Protein AF-A0A1V5V4E5-F1 (afdb_monomer)

Secondary structure (DSSP, 8-state):
-HHHHHT--TT-EEEEEEESSHHHHHHHHHHHHHHTT-SSPPEEEEEEE-S---HHHHHHHTT-PEEPPHHHHHHHHHHHHHHHHT-----S--TTSTTHHHHHHHHHTTS--TTS--HHHHHHHHHHHTT--SHHHHHHHHGGG-SS----HHHHHHHHHHHHHTTSEEE-STT---EEE-HHHHHHHHHS-----

Sequence (197 aa):
MDERLFCLRGTDRVVLWFDACMFDQTILARILYLLSFLPERPQIFLNCQNVCWDAEEFRKYQHAAIALSDADVELGKKAWISFASGRKAVEGDFTRLPFLREALERFAEEMPDASGLGRTQRELLLRVRTGANTPFAVFKGMDAYEKYPFMGDAQCWNLLDDLAARGLITITGSDGKPLRLSRAAAEELKTAVLLPK

Mean predicted aligned error: 6.13 Å

Structure (mmCIF, N/CA/C/O backbone):
data_AF-A0A1V5V4E5-F1
#
_entry.id   AF-A0A1V5V4E5-F1
#
loop_
_atom_site.group_PDB
_atom_site.id
_atom_site.type_symbol
_atom_site.label_atom_id
_atom_site.label_alt_id
_atom_site.label_comp_id
_atom_site.label_asym_id
_atom_site.label_entity_id
_atom_site.label_seq_id
_atom_site.pdbx_PDB_ins_code
_atom_site.Cartn_x
_atom_site.Cartn_y
_atom_site.Cartn_z
_atom_site.occupancy
_atom_site.B_iso_or_equiv
_atom_site.auth_seq_id
_atom_site.auth_comp_id
_atom_site.auth_asym_id
_atom_site.auth_atom_id
_atom_site.pdbx_PDB_model_num
ATOM 1 N N . MET A 1 1 ? -16.019 8.449 0.117 1.00 61.72 1 MET A N 1
ATOM 2 C CA . MET A 1 1 ? -15.605 7.484 1.160 1.00 61.72 1 MET A CA 1
ATOM 3 C C . MET A 1 1 ? -15.456 8.202 2.492 1.00 61.72 1 MET A C 1
ATOM 5 O O . MET A 1 1 ? -16.152 7.846 3.432 1.00 61.72 1 MET A O 1
ATOM 9 N N . ASP A 1 2 ? -14.641 9.255 2.530 1.00 78.25 2 ASP A N 1
ATOM 10 C CA . ASP A 1 2 ? -14.267 9.990 3.745 1.00 78.25 2 ASP A CA 1
ATOM 11 C C . ASP A 1 2 ? -15.476 10.564 4.509 1.00 78.25 2 ASP A C 1
ATOM 13 O O . ASP A 1 2 ? -15.578 10.360 5.713 1.00 78.25 2 ASP A O 1
ATOM 17 N N . GLU A 1 3 ? -16.461 11.157 3.823 1.00 79.25 3 GLU A N 1
ATOM 18 C CA . GLU A 1 3 ? -17.687 11.674 4.464 1.00 79.25 3 GLU A CA 1
ATOM 19 C C . GLU A 1 3 ? -18.436 10.614 5.282 1.00 79.25 3 GLU A C 1
ATOM 21 O O . GLU A 1 3 ? -18.897 10.896 6.384 1.00 79.25 3 GLU A O 1
ATOM 26 N N . ARG A 1 4 ? -18.508 9.368 4.790 1.00 83.38 4 ARG A N 1
ATOM 27 C CA . ARG A 1 4 ? -19.181 8.287 5.523 1.00 83.38 4 ARG A CA 1
ATOM 28 C C . ARG A 1 4 ? -18.437 7.896 6.793 1.00 83.38 4 ARG A C 1
ATOM 30 O O . ARG A 1 4 ? -19.095 7.533 7.758 1.00 83.38 4 ARG A O 1
ATOM 37 N N . LEU A 1 5 ? -17.103 7.972 6.800 1.00 86.75 5 LEU A N 1
ATOM 38 C CA . LEU A 1 5 ? -16.307 7.681 7.995 1.00 86.75 5 LEU A CA 1
ATOM 39 C C . LEU A 1 5 ? -16.571 8.717 9.093 1.00 86.75 5 LEU A C 1
ATOM 41 O O . LEU A 1 5 ? -16.694 8.350 10.256 1.00 86.75 5 LEU A O 1
ATOM 45 N N . PHE A 1 6 ? -16.725 9.991 8.726 1.00 87.75 6 PHE A N 1
ATOM 46 C CA . PHE A 1 6 ? -17.007 11.068 9.681 1.00 87.75 6 PHE A CA 1
ATOM 47 C C . PHE A 1 6 ? -18.451 11.095 10.200 1.00 87.75 6 PHE A C 1
ATOM 49 O O . PHE A 1 6 ? -18.731 11.783 11.177 1.00 87.75 6 PHE A O 1
ATOM 56 N N . CYS A 1 7 ? -19.363 10.333 9.592 1.00 90.75 7 CYS A N 1
ATOM 57 C CA . CYS A 1 7 ? -20.727 10.153 10.095 1.00 90.75 7 CYS A CA 1
ATOM 58 C C . CYS A 1 7 ? -20.874 8.992 11.096 1.00 90.75 7 CYS A C 1
ATOM 60 O O . CYS A 1 7 ? -21.981 8.775 11.596 1.00 90.75 7 CYS A O 1
ATOM 62 N N . LEU A 1 8 ? -19.802 8.236 11.357 1.00 93.44 8 LEU A N 1
ATOM 63 C CA . LEU A 1 8 ? -19.817 7.117 12.298 1.00 93.44 8 LEU A CA 1
ATOM 64 C C . LEU A 1 8 ? -19.912 7.610 13.746 1.00 93.44 8 LEU A C 1
ATOM 66 O O . LEU A 1 8 ? -19.370 8.654 14.108 1.00 93.44 8 LEU A O 1
ATOM 70 N N . ARG A 1 9 ? -20.596 6.827 14.574 1.00 93.38 9 ARG A N 1
ATOM 71 C CA . ARG A 1 9 ? -20.839 7.065 16.000 1.00 93.38 9 ARG A CA 1
ATOM 72 C C . ARG A 1 9 ? -20.107 6.017 16.833 1.00 93.38 9 ARG A C 1
ATOM 74 O O . ARG A 1 9 ? -19.837 4.919 16.349 1.00 93.38 9 ARG A O 1
ATOM 81 N N . GLY A 1 10 ? -19.883 6.291 18.118 1.00 92.56 10 GLY A N 1
ATOM 82 C CA . GLY A 1 10 ? -19.240 5.332 19.028 1.00 92.56 10 GLY A CA 1
ATOM 83 C C . GLY A 1 10 ? -19.977 3.992 19.173 1.00 92.56 10 GLY A C 1
ATOM 84 O O . GLY A 1 10 ? -19.364 2.968 19.466 1.00 92.56 10 GLY A O 1
ATOM 85 N N . THR A 1 11 ? -21.289 3.965 18.921 1.00 95.00 11 THR A N 1
ATOM 86 C CA . THR A 1 11 ? -22.103 2.739 18.956 1.00 95.00 11 THR A CA 1
ATOM 87 C C . THR A 1 11 ? -22.035 1.913 17.674 1.00 95.00 11 THR A C 1
ATOM 89 O O . THR A 1 11 ? -22.575 0.807 17.641 1.00 95.00 11 THR A O 1
ATOM 92 N N . ASP A 1 12 ? -21.429 2.440 16.610 1.00 96.69 12 ASP A N 1
ATOM 93 C CA . ASP A 1 12 ? -21.357 1.739 15.336 1.00 96.69 12 ASP A CA 1
ATOM 94 C C . ASP A 1 12 ? -20.302 0.632 15.371 1.00 96.69 12 ASP A C 1
ATOM 96 O O . ASP A 1 12 ? -19.318 0.664 16.118 1.00 96.69 12 ASP A O 1
ATOM 100 N N . ARG A 1 13 ? -20.506 -0.355 14.501 1.00 95.62 13 ARG A N 1
ATOM 101 C CA . ARG A 1 13 ? -19.566 -1.443 14.256 1.00 95.62 13 ARG A CA 1
ATOM 102 C C . ARG A 1 13 ? -19.083 -1.381 12.816 1.00 95.62 13 ARG A C 1
ATOM 104 O O . ARG A 1 13 ? -19.879 -1.479 11.886 1.00 95.62 13 ARG A O 1
ATOM 111 N N . VAL A 1 14 ? -17.771 -1.277 12.643 1.00 95.62 14 VAL A N 1
ATOM 112 C CA . VAL A 1 14 ? -17.106 -1.219 11.340 1.00 95.62 14 VAL A CA 1
ATOM 113 C C . VAL A 1 14 ? -16.290 -2.485 11.148 1.00 95.62 14 VAL A C 1
ATOM 115 O O . VAL A 1 14 ? -15.459 -2.820 11.988 1.00 95.62 14 VAL A O 1
ATOM 118 N N . VAL A 1 15 ? -16.508 -3.182 10.034 1.00 95.31 15 VAL A N 1
ATOM 119 C CA . VAL A 1 15 ? -15.671 -4.314 9.623 1.00 95.31 15 VAL A CA 1
ATOM 120 C C . VAL A 1 15 ? -14.906 -3.912 8.371 1.00 95.31 15 VAL A C 1
ATOM 122 O O . VAL A 1 15 ? -15.501 -3.646 7.329 1.00 95.31 15 VAL A O 1
ATOM 125 N N . LEU A 1 16 ? -13.589 -3.848 8.499 1.00 95.44 16 LEU A N 1
ATOM 126 C CA . LEU A 1 16 ? -12.643 -3.520 7.446 1.00 95.44 16 LEU A CA 1
ATOM 127 C C . LEU A 1 16 ? -12.155 -4.813 6.792 1.00 95.44 16 LEU A C 1
ATOM 129 O O . LEU A 1 16 ? -11.727 -5.726 7.494 1.00 95.44 16 LEU A O 1
ATOM 133 N N . TRP A 1 17 ? -12.223 -4.878 5.465 1.00 94.81 17 TRP A N 1
ATOM 134 C CA . TRP A 1 17 ? -11.780 -6.020 4.664 1.00 94.81 17 TRP A CA 1
ATOM 135 C C . TRP A 1 17 ? -10.647 -5.560 3.759 1.00 94.81 17 TRP A C 1
ATOM 137 O O . TRP A 1 17 ? -10.854 -4.643 2.968 1.00 94.81 17 TRP A O 1
ATOM 147 N N . PHE A 1 18 ? -9.470 -6.158 3.917 1.00 95.62 18 PHE A N 1
ATOM 148 C CA . PHE A 1 18 ? -8.255 -5.740 3.222 1.00 95.62 18 PHE A CA 1
ATOM 149 C C . PHE A 1 18 ? -7.410 -6.936 2.785 1.00 95.62 18 PHE A C 1
ATOM 151 O O . PHE A 1 18 ? -7.405 -7.980 3.442 1.00 95.62 18 PHE A O 1
ATOM 158 N N . ASP A 1 19 ? -6.687 -6.752 1.684 1.00 94.56 19 ASP A N 1
ATOM 159 C CA . ASP A 1 19 ? -5.676 -7.688 1.191 1.00 94.56 19 ASP A CA 1
ATOM 160 C C . ASP A 1 19 ? -4.268 -7.274 1.658 1.00 94.56 19 ASP A C 1
ATOM 162 O O . ASP A 1 19 ? -4.045 -6.145 2.099 1.00 94.56 19 ASP A O 1
ATOM 166 N N . ALA A 1 20 ? -3.295 -8.174 1.562 1.00 95.81 20 ALA A N 1
ATOM 167 C CA . ALA A 1 20 ? -1.907 -7.962 1.961 1.00 95.81 20 ALA A CA 1
ATOM 168 C C . ALA A 1 20 ? -1.149 -6.940 1.097 1.00 95.81 20 ALA A C 1
ATOM 170 O O . ALA A 1 20 ? -0.075 -6.475 1.487 1.00 95.81 20 ALA A O 1
ATOM 171 N N . CYS A 1 21 ? -1.686 -6.588 -0.072 1.00 94.75 21 CYS A N 1
ATOM 172 C CA . CYS A 1 21 ? -1.004 -5.756 -1.051 1.00 94.75 21 CYS A CA 1
ATOM 173 C C . CYS A 1 21 ? -0.680 -4.342 -0.518 1.00 94.75 21 CYS A C 1
ATOM 175 O O . CYS A 1 21 ? -1.402 -3.765 0.299 1.00 94.75 21 CYS A O 1
ATOM 177 N N . MET A 1 22 ? 0.418 -3.749 -1.002 1.00 93.88 22 MET A N 1
ATOM 178 C CA . MET A 1 22 ? 0.908 -2.442 -0.533 1.00 93.88 22 MET A CA 1
ATOM 179 C C . MET A 1 22 ? -0.150 -1.329 -0.647 1.00 93.88 22 MET A C 1
ATOM 181 O O . MET A 1 22 ? -0.241 -0.463 0.230 1.00 93.88 22 MET A O 1
ATOM 185 N N . PHE A 1 23 ? -0.958 -1.339 -1.711 1.00 92.31 23 PHE A N 1
ATOM 186 C CA . PHE A 1 23 ? -2.012 -0.344 -1.907 1.00 92.31 23 PHE A CA 1
ATOM 187 C C . PHE A 1 23 ? -3.154 -0.505 -0.901 1.00 92.31 23 PHE A C 1
ATOM 189 O O . PHE A 1 23 ? -3.528 0.477 -0.258 1.00 92.31 23 PHE A O 1
ATOM 196 N N . ASP A 1 24 ? -3.646 -1.726 -0.696 1.00 95.88 24 ASP A N 1
ATOM 197 C CA . ASP A 1 24 ? -4.655 -2.036 0.321 1.00 95.88 24 ASP A CA 1
ATOM 198 C C . ASP A 1 24 ? -4.188 -1.626 1.717 1.00 95.88 24 ASP A C 1
ATOM 200 O O . ASP A 1 24 ? -4.907 -0.939 2.444 1.00 95.88 24 ASP A O 1
ATOM 204 N N . GLN A 1 25 ? -2.943 -1.946 2.072 1.00 97.31 25 GLN A N 1
ATOM 205 C CA . GLN A 1 25 ? -2.378 -1.565 3.367 1.00 97.31 25 GLN A CA 1
ATOM 206 C C . GLN A 1 25 ? -2.225 -0.043 3.523 1.00 97.31 25 GLN A C 1
ATOM 208 O O . GLN A 1 25 ? -2.423 0.493 4.617 1.00 97.31 25 GLN A O 1
ATOM 213 N N . THR A 1 26 ? -1.949 0.683 2.436 1.00 96.25 26 THR A N 1
ATOM 214 C CA . THR A 1 26 ? -1.923 2.155 2.437 1.00 96.25 26 THR A CA 1
ATOM 215 C C . THR A 1 26 ? -3.321 2.738 2.673 1.00 96.25 26 THR A C 1
ATOM 217 O O . THR A 1 26 ? -3.481 3.691 3.444 1.00 96.25 26 THR A O 1
ATOM 220 N N . ILE A 1 27 ? -4.353 2.155 2.053 1.00 96.94 27 ILE A N 1
ATOM 221 C CA . ILE A 1 27 ? -5.754 2.549 2.255 1.00 96.94 27 ILE A CA 1
ATOM 222 C C . ILE A 1 27 ? -6.192 2.235 3.689 1.00 96.94 27 ILE A C 1
ATOM 224 O O . ILE A 1 27 ? -6.773 3.103 4.343 1.00 96.94 27 ILE A O 1
ATOM 228 N N . LEU A 1 28 ? -5.868 1.049 4.214 1.00 98.06 28 LEU A N 1
ATOM 229 C CA . LEU A 1 28 ? -6.126 0.677 5.606 1.00 98.06 28 LEU A CA 1
ATOM 230 C C . LEU A 1 28 ? -5.510 1.700 6.566 1.00 98.06 28 LEU A C 1
ATOM 232 O O . LEU A 1 28 ? -6.210 2.237 7.425 1.00 98.06 28 LEU A O 1
ATOM 236 N N . ALA A 1 29 ? -4.229 2.034 6.384 1.00 98.12 29 ALA A N 1
ATOM 237 C CA . ALA A 1 29 ? -3.549 3.037 7.197 1.00 98.12 29 ALA A CA 1
ATOM 238 C C . ALA A 1 29 ? -4.255 4.400 7.132 1.00 98.12 29 ALA A C 1
ATOM 240 O O . ALA A 1 29 ? -4.467 5.033 8.169 1.00 98.12 29 ALA A O 1
ATOM 241 N N . ARG A 1 30 ? -4.683 4.837 5.938 1.00 97.62 30 ARG A N 1
ATOM 242 C CA . ARG A 1 30 ? -5.456 6.077 5.765 1.00 97.62 30 ARG A CA 1
ATOM 243 C C . ARG A 1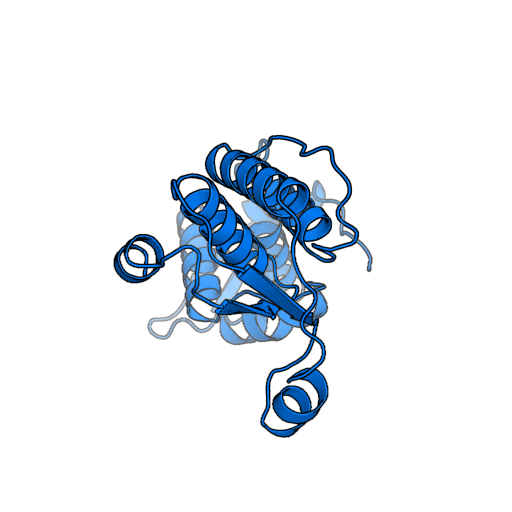 30 ? -6.779 6.034 6.526 1.00 97.62 30 ARG A C 1
ATOM 245 O O . ARG A 1 30 ? -7.129 7.011 7.181 1.00 97.62 30 ARG A O 1
ATOM 252 N N . ILE A 1 31 ? -7.521 4.932 6.454 1.00 97.75 31 ILE A N 1
ATOM 253 C CA . ILE A 1 31 ? -8.795 4.795 7.170 1.00 97.75 31 ILE A CA 1
ATOM 254 C C . ILE A 1 31 ? -8.566 4.869 8.679 1.00 97.75 31 ILE A C 1
ATOM 256 O O . ILE A 1 31 ? -9.256 5.628 9.353 1.00 97.75 31 ILE A O 1
ATOM 260 N N . LEU A 1 32 ? -7.570 4.154 9.208 1.00 97.94 32 LEU A N 1
ATOM 261 C CA . LEU A 1 32 ? -7.223 4.212 10.632 1.00 97.94 32 LEU A CA 1
ATOM 262 C C . LEU A 1 32 ? -6.779 5.620 11.052 1.00 97.94 32 LEU A C 1
ATOM 264 O O . LEU A 1 32 ? -7.197 6.108 12.101 1.00 97.94 32 LEU A O 1
ATOM 268 N N . TYR A 1 33 ? -6.014 6.317 10.206 1.00 97.56 33 TYR A N 1
ATOM 269 C CA . TYR A 1 33 ? -5.679 7.726 10.405 1.00 97.56 33 TYR A CA 1
ATOM 270 C C . TYR A 1 33 ? -6.934 8.596 10.525 1.00 97.56 33 TYR A C 1
ATOM 272 O O . TYR A 1 33 ? -7.045 9.351 11.485 1.00 97.56 33 TYR A O 1
ATOM 280 N N . LEU A 1 34 ? -7.898 8.474 9.609 1.00 96.62 34 LEU A N 1
ATOM 281 C CA . LEU A 1 34 ? -9.134 9.264 9.647 1.00 96.62 34 LEU A CA 1
ATOM 282 C C . LEU A 1 34 ? -9.986 8.935 10.883 1.00 96.62 34 LEU A C 1
ATOM 284 O O . LEU A 1 34 ? -10.434 9.844 11.580 1.00 96.62 34 LEU A O 1
ATOM 288 N N . LEU A 1 35 ? -10.137 7.648 11.211 1.00 96.06 35 LEU A N 1
ATOM 289 C CA . LEU A 1 35 ? -10.855 7.188 12.406 1.00 96.06 35 LEU A CA 1
ATOM 290 C C . LEU A 1 35 ? -10.181 7.639 13.711 1.00 96.06 35 LEU A C 1
ATOM 292 O O . LEU A 1 35 ? -10.848 7.741 14.742 1.00 96.06 35 LEU A O 1
ATOM 296 N N . SER A 1 36 ? -8.881 7.958 13.677 1.00 95.88 36 SER A N 1
ATOM 297 C CA . SER A 1 36 ? -8.170 8.480 14.846 1.00 95.88 36 SER A CA 1
ATOM 298 C C . SER A 1 36 ? -8.653 9.863 15.296 1.00 95.88 36 SER A C 1
ATOM 300 O O . SER A 1 36 ? -8.445 10.222 16.452 1.00 95.88 36 SER A O 1
ATOM 302 N N . PHE A 1 37 ? -9.327 10.614 14.416 1.00 94.19 37 PHE A N 1
ATOM 303 C CA . PHE A 1 37 ? -9.840 11.958 14.701 1.00 94.19 37 PHE A CA 1
ATOM 304 C C . PHE A 1 37 ? -11.300 11.989 15.157 1.00 94.19 37 PHE A C 1
ATOM 306 O O . PHE A 1 37 ? -11.804 13.064 15.481 1.00 94.19 37 PHE A O 1
ATOM 313 N N . LEU A 1 38 ? -11.995 10.848 15.178 1.00 93.25 38 LEU A N 1
ATOM 314 C CA . LEU A 1 38 ? -13.367 10.813 15.677 1.00 93.25 38 LEU A CA 1
ATOM 315 C C . LEU A 1 38 ? -13.376 10.996 17.203 1.00 93.25 38 LEU A C 1
ATOM 317 O O . LEU A 1 38 ? -12.639 10.283 17.888 1.00 93.25 38 LEU A O 1
ATOM 321 N N . PRO A 1 39 ? -14.206 11.910 17.746 1.00 87.69 39 PRO A N 1
ATOM 322 C CA . PRO A 1 39 ? -14.293 12.135 19.189 1.00 87.69 39 PRO A CA 1
ATOM 323 C C . PRO A 1 39 ? -14.834 10.902 19.924 1.00 87.69 39 PRO A C 1
ATOM 325 O O . PRO A 1 39 ? -14.358 10.572 21.006 1.00 87.69 39 PRO A O 1
ATOM 328 N N . GLU A 1 40 ? -15.780 10.192 19.304 1.00 91.88 40 GLU A N 1
ATOM 329 C CA . GLU A 1 40 ? -16.264 8.885 19.740 1.00 91.88 40 GLU A CA 1
ATOM 330 C C . GLU A 1 40 ? -16.032 7.873 18.619 1.00 91.88 40 GLU A C 1
ATOM 332 O O . GLU A 1 40 ? -16.677 7.922 17.569 1.00 91.88 40 GLU A O 1
ATOM 337 N N . ARG A 1 41 ? -15.076 6.965 18.824 1.00 93.62 41 ARG A N 1
ATOM 338 C CA . ARG A 1 41 ? -14.671 5.993 17.807 1.00 93.62 41 ARG A CA 1
ATOM 339 C C . ARG A 1 41 ? -15.605 4.776 17.804 1.00 93.62 41 ARG A C 1
ATOM 341 O O . ARG A 1 41 ? -15.898 4.257 18.881 1.00 93.62 41 ARG A O 1
ATOM 348 N N . PRO A 1 42 ? -16.037 4.285 16.627 1.00 96.31 42 PRO A N 1
ATOM 349 C CA . PRO A 1 42 ? -16.791 3.039 16.531 1.00 96.31 42 PRO A CA 1
ATOM 350 C C . PRO A 1 42 ? -15.939 1.834 16.943 1.00 96.31 42 PRO A C 1
ATOM 352 O O . PRO A 1 42 ? -14.710 1.901 16.999 1.00 96.31 42 PRO A O 1
ATOM 355 N N . GLN A 1 43 ? -16.582 0.684 17.128 1.00 97.44 43 GLN A N 1
ATOM 356 C CA . GLN A 1 43 ? -15.866 -0.583 17.254 1.00 97.44 43 GLN A CA 1
ATOM 357 C C . GLN A 1 43 ? -15.311 -0.994 15.888 1.00 97.44 43 GLN A C 1
ATOM 359 O O . GLN A 1 43 ? -16.075 -1.200 14.940 1.00 97.44 43 GLN A O 1
ATOM 364 N N . ILE A 1 44 ? -13.989 -1.131 15.786 1.00 97.94 44 ILE A N 1
ATOM 365 C CA . ILE A 1 44 ? -13.305 -1.457 14.532 1.00 97.94 44 ILE A CA 1
ATOM 366 C C . ILE A 1 44 ? -12.866 -2.915 14.563 1.00 97.94 44 ILE A C 1
ATOM 368 O O . ILE A 1 44 ? -12.169 -3.354 15.477 1.00 97.94 44 ILE A O 1
ATOM 372 N N . PHE A 1 45 ? -13.248 -3.649 13.527 1.00 97.94 45 PHE A N 1
ATOM 373 C CA . PHE A 1 45 ? -12.826 -5.017 13.290 1.00 97.94 45 PHE A CA 1
ATOM 374 C C . PHE A 1 45 ? -12.081 -5.093 11.965 1.00 97.94 45 PHE A C 1
ATOM 376 O O . PHE A 1 45 ? -12.490 -4.461 10.993 1.00 97.94 45 PHE A O 1
ATOM 383 N N . LEU A 1 46 ? -11.016 -5.884 11.912 1.00 97.94 46 LEU A N 1
ATOM 384 C CA . LEU A 1 46 ? -10.210 -6.076 10.716 1.00 97.94 46 LEU A CA 1
ATOM 385 C C . LEU A 1 46 ? -10.222 -7.540 10.296 1.00 97.94 46 LEU A C 1
ATOM 387 O O . LEU A 1 46 ? -9.841 -8.419 11.066 1.00 97.94 46 LEU A O 1
ATOM 391 N N . ASN A 1 47 ? -10.616 -7.778 9.051 1.00 95.81 47 ASN A N 1
ATOM 392 C CA . ASN A 1 47 ? -10.360 -9.006 8.326 1.00 95.81 47 ASN A CA 1
ATOM 393 C C . ASN A 1 47 ? -9.300 -8.719 7.259 1.00 95.81 47 ASN A C 1
ATOM 395 O O . ASN A 1 47 ? -9.579 -8.035 6.275 1.00 95.81 47 ASN A O 1
ATOM 399 N N . CYS A 1 48 ? -8.079 -9.192 7.489 1.00 95.44 48 CYS A N 1
ATOM 400 C CA . CYS A 1 48 ? -6.944 -8.940 6.611 1.00 95.44 48 CYS A CA 1
ATOM 401 C C . CYS A 1 48 ? -6.325 -10.277 6.216 1.00 95.44 48 CYS A C 1
ATOM 403 O O . CYS A 1 48 ? -5.787 -10.973 7.078 1.00 95.44 48 CYS A O 1
ATOM 405 N N . GLN A 1 49 ? -6.445 -10.653 4.945 1.00 94.12 49 GLN A N 1
ATOM 406 C CA . GLN A 1 49 ? -6.024 -11.960 4.430 1.00 94.12 49 GLN A CA 1
ATOM 407 C C . GLN A 1 49 ? -5.261 -11.772 3.123 1.00 94.12 49 GLN A C 1
ATOM 409 O O . GLN A 1 49 ? -5.619 -10.897 2.350 1.00 94.12 49 GLN A O 1
ATOM 414 N N . ASN A 1 50 ? -4.265 -12.618 2.861 1.00 93.25 50 ASN A N 1
ATOM 415 C CA . ASN A 1 50 ? -3.598 -12.688 1.559 1.00 93.25 50 ASN A CA 1
ATOM 416 C C . ASN A 1 50 ? -4.297 -13.735 0.679 1.00 93.25 50 ASN A C 1
ATOM 418 O O . ASN A 1 50 ? -3.824 -14.871 0.578 1.00 93.25 50 ASN A O 1
ATOM 422 N N . VAL A 1 51 ? -5.468 -13.396 0.137 1.00 87.94 51 VAL A N 1
ATOM 423 C CA . VAL A 1 51 ? -6.292 -14.314 -0.667 1.00 87.94 51 VAL A CA 1
ATOM 424 C C . VAL A 1 51 ? -6.931 -13.598 -1.845 1.00 87.94 51 VAL A C 1
ATOM 426 O O . VAL A 1 51 ? -7.285 -12.426 -1.764 1.00 87.94 51 VAL A O 1
ATOM 429 N N . CYS A 1 52 ? -7.165 -14.338 -2.926 1.00 83.62 52 CYS A N 1
ATOM 430 C CA . CYS A 1 52 ? -8.035 -13.859 -3.989 1.00 83.62 52 CYS A CA 1
ATOM 431 C C . CYS A 1 52 ? -9.483 -13.919 -3.493 1.00 83.62 52 CYS A C 1
ATOM 433 O O . CYS A 1 52 ? -10.013 -14.999 -3.238 1.00 83.62 52 CYS A O 1
ATOM 435 N N . TRP A 1 53 ? -10.111 -12.758 -3.314 1.00 82.94 53 TRP A N 1
ATOM 436 C CA . TRP A 1 53 ? -11.475 -12.688 -2.805 1.00 82.94 53 TRP A CA 1
ATOM 437 C C . TRP A 1 53 ? -12.483 -13.198 -3.836 1.00 82.94 53 TRP A C 1
ATOM 439 O O . TRP A 1 53 ? -12.856 -12.494 -4.774 1.00 82.94 53 TRP A O 1
ATOM 449 N N . ASP A 1 54 ? -12.978 -14.408 -3.606 1.00 89.38 54 ASP A N 1
ATOM 450 C CA . ASP A 1 54 ? -14.151 -14.962 -4.265 1.00 89.38 54 ASP A CA 1
ATOM 451 C C . ASP A 1 54 ? -15.269 -15.267 -3.249 1.00 89.38 54 ASP A C 1
ATOM 453 O O . ASP A 1 54 ? -15.175 -14.978 -2.050 1.00 89.38 54 ASP A O 1
ATOM 457 N N . ALA A 1 55 ? -16.378 -15.830 -3.731 1.00 91.56 55 ALA A N 1
ATOM 458 C CA . ALA A 1 55 ? -17.513 -16.156 -2.875 1.00 91.5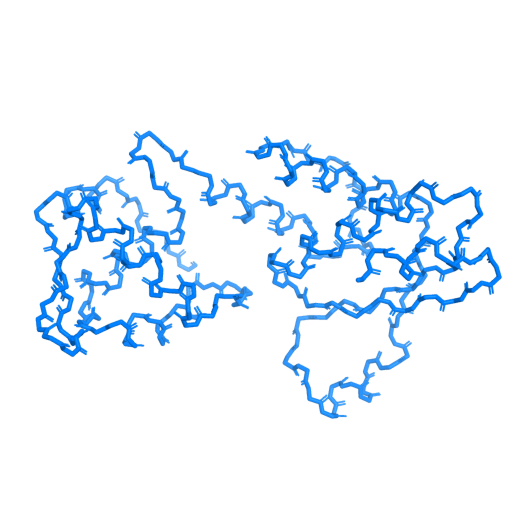6 55 ALA A CA 1
ATOM 459 C C . ALA A 1 55 ? -17.196 -17.241 -1.827 1.00 91.56 55 ALA A C 1
ATOM 461 O O . ALA A 1 55 ? -17.879 -17.310 -0.804 1.00 91.56 55 ALA A O 1
ATOM 462 N N . GLU A 1 56 ? -16.222 -18.116 -2.074 1.00 93.44 56 GLU A N 1
ATOM 463 C CA . GLU A 1 56 ? -15.813 -19.166 -1.142 1.00 93.44 56 GLU A CA 1
ATOM 464 C C . GLU A 1 56 ? -14.937 -18.589 -0.028 1.00 93.44 56 GLU A C 1
ATOM 466 O O . GLU A 1 56 ? -15.277 -18.730 1.152 1.00 93.44 56 GLU A O 1
ATOM 471 N N . GLU A 1 57 ? -13.889 -17.851 -0.389 1.00 92.62 57 GLU A N 1
ATOM 472 C CA . GLU A 1 57 ? -12.984 -17.207 0.563 1.00 92.62 57 GLU A CA 1
ATOM 473 C C . GLU A 1 57 ? -13.725 -16.177 1.430 1.00 92.62 57 GLU A C 1
ATOM 475 O O . GLU A 1 57 ? -13.526 -16.122 2.649 1.00 92.62 57 GLU A O 1
ATOM 480 N N . PHE A 1 58 ? -14.687 -15.435 0.864 1.00 90.38 58 PHE A N 1
ATOM 481 C CA . PHE A 1 58 ? -15.527 -14.529 1.651 1.00 90.38 58 PHE A CA 1
ATOM 482 C C . PHE A 1 58 ? -16.314 -15.273 2.740 1.00 90.38 58 PHE A C 1
ATOM 484 O O . PHE A 1 58 ? -16.329 -14.851 3.897 1.00 90.38 58 PHE A O 1
ATOM 491 N N . ARG A 1 59 ? -16.939 -16.414 2.409 1.00 92.00 59 ARG A N 1
ATOM 492 C CA . ARG A 1 59 ? -17.693 -17.221 3.389 1.00 92.00 59 ARG A CA 1
ATOM 493 C C . ARG A 1 59 ? -16.791 -17.839 4.448 1.00 92.00 59 ARG A C 1
ATOM 495 O O . ARG A 1 59 ? -17.206 -17.946 5.600 1.00 92.00 59 ARG A O 1
ATOM 502 N N . LYS A 1 60 ? -15.583 -18.248 4.074 1.00 93.69 60 LYS A N 1
ATOM 503 C CA . LYS A 1 60 ? -14.599 -18.823 4.994 1.00 93.69 60 LYS A CA 1
ATOM 504 C C . LYS A 1 60 ? -14.120 -17.796 6.020 1.00 93.69 60 LYS A C 1
ATOM 506 O O . LYS A 1 60 ? -14.035 -18.117 7.203 1.00 93.69 60 LYS A O 1
ATOM 511 N N . TYR A 1 61 ? -13.873 -16.555 5.597 1.00 93.44 61 TYR A N 1
ATOM 512 C CA . TYR A 1 61 ? -13.314 -15.518 6.468 1.00 93.44 61 TYR A CA 1
ATOM 513 C C . TYR A 1 61 ? -14.336 -14.541 7.064 1.00 93.44 61 TYR A C 1
ATOM 515 O O . TYR A 1 61 ? -13.950 -13.706 7.877 1.00 93.44 61 TYR A O 1
ATOM 523 N N . GLN A 1 62 ? -15.635 -14.647 6.762 1.00 90.88 62 GLN A N 1
ATOM 524 C CA . GLN A 1 62 ? -16.671 -13.724 7.272 1.00 90.88 62 GLN A CA 1
ATOM 525 C C . GLN A 1 62 ? -16.726 -13.566 8.803 1.00 90.88 62 GLN A C 1
ATOM 527 O O . GLN A 1 62 ? -17.231 -12.561 9.302 1.00 90.88 62 GLN A O 1
ATOM 532 N N . HIS A 1 63 ? -16.194 -14.532 9.556 1.00 92.75 63 HIS A N 1
ATOM 533 C CA . HIS A 1 63 ? -16.128 -14.500 11.020 1.00 92.75 63 HIS A CA 1
ATOM 534 C C . HIS A 1 63 ? -14.697 -14.375 11.569 1.00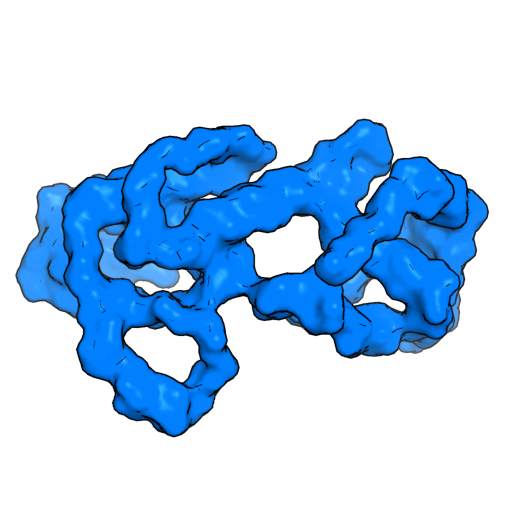 92.75 63 HIS A C 1
ATOM 536 O O . HIS A 1 63 ? -14.504 -14.440 12.778 1.00 92.75 63 HIS A O 1
ATOM 542 N N . ALA A 1 64 ? -13.698 -14.180 10.703 1.00 94.19 64 ALA A N 1
ATOM 543 C CA . ALA A 1 64 ? -12.285 -14.109 11.081 1.00 94.19 64 ALA A CA 1
ATOM 5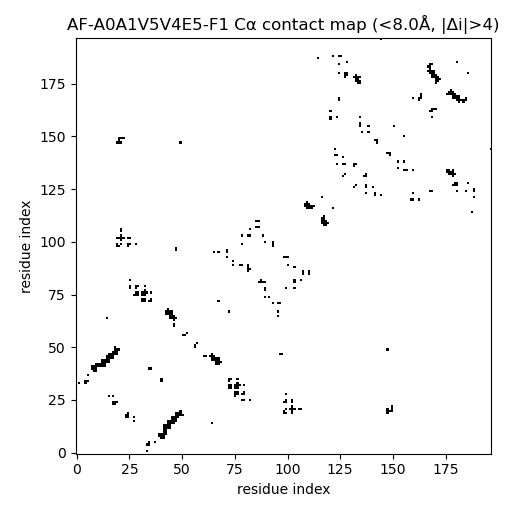44 C C . ALA A 1 64 ? -11.833 -12.707 11.525 1.00 94.19 64 ALA A C 1
ATOM 546 O O . ALA A 1 64 ? -10.674 -12.521 11.890 1.00 94.19 64 ALA A O 1
ATOM 547 N N . ALA A 1 65 ? -12.726 -11.713 11.478 1.00 96.00 65 ALA A N 1
ATOM 548 C CA . ALA A 1 65 ? -12.373 -10.340 11.800 1.00 96.00 65 ALA A CA 1
ATOM 549 C C . ALA A 1 65 ? -11.992 -10.188 13.283 1.00 96.00 65 ALA A C 1
ATOM 551 O O . ALA A 1 65 ? -12.758 -10.559 14.176 1.00 96.00 65 ALA A O 1
ATOM 552 N N . ILE A 1 66 ? -10.836 -9.583 13.542 1.00 97.31 66 ILE A N 1
ATOM 553 C CA . ILE A 1 66 ? -10.335 -9.316 14.894 1.00 97.31 66 ILE A CA 1
ATOM 554 C C . ILE A 1 66 ? -10.659 -7.886 15.314 1.00 97.31 66 ILE A C 1
ATOM 556 O O . ILE A 1 66 ? -10.633 -6.979 14.487 1.00 97.31 66 ILE A O 1
ATOM 560 N N . ALA A 1 67 ? -10.951 -7.666 16.595 1.00 97.88 67 ALA A N 1
ATOM 561 C CA . ALA A 1 67 ? -11.125 -6.316 17.123 1.00 97.88 67 ALA A CA 1
ATOM 562 C C . ALA A 1 67 ? -9.775 -5.583 17.171 1.00 97.88 67 ALA A C 1
ATOM 564 O O . ALA A 1 67 ? -8.788 -6.132 17.673 1.00 97.88 67 ALA A O 1
ATOM 565 N N . LEU A 1 68 ? -9.749 -4.348 16.672 1.00 98.31 68 LEU A N 1
ATOM 566 C CA . LEU A 1 68 ? -8.606 -3.452 16.795 1.00 98.31 68 LEU A CA 1
ATOM 567 C C . LEU A 1 68 ? -8.713 -2.630 18.082 1.00 98.31 68 LEU A C 1
ATOM 569 O O . LEU A 1 68 ? -9.784 -2.148 18.449 1.00 98.31 68 LEU A O 1
ATOM 573 N N . SER A 1 69 ? -7.582 -2.477 18.758 1.00 97.44 69 SER A N 1
ATOM 574 C CA . SER A 1 69 ? -7.404 -1.617 19.924 1.00 97.44 69 SER A CA 1
ATOM 575 C C . SER A 1 69 ? -7.064 -0.183 19.518 1.00 97.44 69 SER A C 1
ATOM 577 O O . SER A 1 69 ? -6.690 0.092 18.376 1.00 97.44 69 SER A O 1
ATOM 579 N N . ASP A 1 70 ? -7.097 0.742 20.478 1.00 96.69 70 ASP A N 1
ATOM 580 C CA . ASP A 1 70 ? -6.650 2.117 20.236 1.00 96.69 70 ASP A CA 1
ATOM 581 C C . ASP A 1 70 ? -5.174 2.203 19.838 1.00 96.69 70 ASP A C 1
ATOM 583 O O . ASP A 1 70 ? -4.809 3.055 19.027 1.00 96.69 70 ASP A O 1
ATOM 587 N N . ALA A 1 71 ? -4.337 1.292 20.345 1.00 97.81 71 ALA A N 1
ATOM 588 C CA . ALA A 1 71 ? -2.933 1.211 19.960 1.00 97.81 71 ALA A CA 1
ATOM 589 C C . ALA A 1 71 ? -2.768 0.833 18.479 1.00 97.81 71 ALA A C 1
ATOM 591 O O . ALA A 1 71 ? -1.904 1.392 17.805 1.00 97.81 71 ALA A O 1
ATOM 592 N N . ASP A 1 72 ? -3.624 -0.051 17.954 1.00 98.38 72 ASP A N 1
ATOM 593 C CA . ASP A 1 72 ? -3.605 -0.441 16.539 1.00 98.38 72 ASP A CA 1
ATOM 594 C C . ASP A 1 72 ? -4.030 0.729 15.640 1.00 98.38 72 ASP A C 1
ATOM 596 O O . ASP A 1 72 ? -3.425 0.976 14.596 1.00 98.38 72 ASP A O 1
ATOM 600 N N . VAL A 1 73 ? -5.036 1.504 16.059 1.00 98.25 73 VAL A N 1
ATOM 601 C CA . VAL A 1 73 ? -5.475 2.697 15.318 1.00 98.25 73 VAL A CA 1
ATOM 602 C C . VAL A 1 73 ? -4.384 3.770 15.308 1.00 98.25 73 VAL A C 1
ATOM 604 O O . VAL A 1 73 ? -4.091 4.338 14.255 1.00 98.25 73 VAL A O 1
ATOM 607 N N . GLU A 1 74 ? -3.729 4.021 16.446 1.00 98.12 74 GLU A N 1
ATOM 608 C CA . GLU A 1 74 ? -2.592 4.946 16.502 1.00 98.12 74 GLU A CA 1
ATOM 609 C C . GLU A 1 74 ? -1.396 4.444 15.678 1.00 98.12 74 GLU A C 1
ATOM 611 O O . GLU A 1 74 ? -0.689 5.247 15.063 1.00 98.12 74 GLU A O 1
ATOM 616 N N . LEU A 1 75 ? -1.175 3.128 15.598 1.00 98.44 75 LEU A N 1
ATOM 617 C CA . LEU A 1 75 ? -0.163 2.556 14.711 1.00 98.44 75 LEU A CA 1
ATOM 618 C C . LEU A 1 75 ? -0.516 2.787 13.233 1.00 98.44 75 LEU A C 1
ATOM 620 O O . LEU A 1 75 ? 0.334 3.250 12.470 1.00 98.44 75 LEU A O 1
ATOM 624 N N . GLY A 1 76 ? -1.773 2.567 12.841 1.00 98.12 76 GLY A N 1
ATOM 625 C CA . GLY A 1 76 ? -2.272 2.875 11.497 1.00 98.12 76 GLY A CA 1
ATOM 626 C C . GLY A 1 76 ? -2.131 4.356 11.132 1.00 98.12 76 GLY A C 1
ATOM 627 O O . GLY A 1 76 ? -1.685 4.692 10.035 1.00 98.12 76 GLY A O 1
ATOM 628 N N . LYS A 1 77 ? -2.403 5.257 12.081 1.00 98.06 77 LYS A N 1
ATOM 629 C CA . LYS A 1 77 ? -2.183 6.702 11.934 1.00 98.06 77 LYS A CA 1
ATOM 630 C C . LYS A 1 77 ? -0.717 7.040 11.658 1.00 98.06 77 LYS A C 1
ATOM 632 O O . LYS A 1 77 ? -0.427 7.806 10.737 1.00 98.06 77 LYS A O 1
ATOM 637 N N . LYS A 1 78 ? 0.216 6.466 12.428 1.00 97.75 78 LYS A N 1
ATOM 638 C CA . LYS A 1 78 ? 1.663 6.634 12.204 1.00 97.75 78 LYS A CA 1
ATOM 639 C C . LYS A 1 78 ? 2.085 6.086 10.840 1.00 97.75 78 LYS A C 1
ATOM 641 O O . LYS A 1 78 ? 2.854 6.745 10.142 1.00 97.75 78 LYS A O 1
ATOM 646 N N . ALA A 1 79 ? 1.551 4.930 10.443 1.00 97.69 79 ALA A N 1
ATOM 647 C CA . ALA A 1 79 ? 1.793 4.338 9.130 1.00 97.69 79 ALA A CA 1
ATOM 648 C C . ALA A 1 79 ? 1.329 5.250 7.991 1.00 97.69 79 ALA A C 1
ATOM 650 O O . ALA A 1 79 ? 2.104 5.514 7.077 1.00 97.69 79 ALA A O 1
ATOM 651 N N . TRP A 1 80 ? 0.129 5.829 8.078 1.00 97.69 80 TRP A N 1
ATOM 652 C CA . TRP A 1 80 ? -0.340 6.792 7.079 1.00 97.69 80 TRP A CA 1
ATOM 653 C C . TRP A 1 80 ? 0.562 8.023 6.982 1.00 97.69 80 TRP A C 1
ATOM 655 O O . TRP A 1 80 ? 0.921 8.440 5.884 1.00 97.69 80 TRP A O 1
ATOM 665 N N . ILE A 1 81 ? 0.971 8.591 8.120 1.00 96.31 81 ILE A N 1
ATOM 666 C CA . ILE A 1 81 ? 1.905 9.725 8.13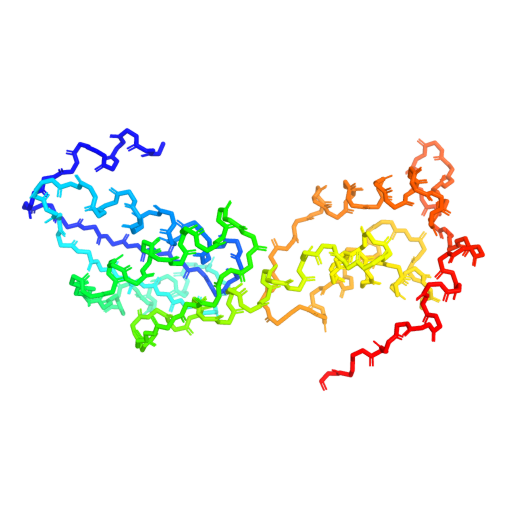7 1.00 96.31 81 ILE A CA 1
ATOM 667 C C . ILE A 1 81 ? 3.237 9.334 7.482 1.00 96.31 81 ILE A C 1
ATOM 669 O O . ILE A 1 81 ? 3.838 10.152 6.784 1.00 96.31 81 ILE A O 1
ATOM 673 N N . SER A 1 82 ? 3.700 8.095 7.671 1.00 95.12 82 SER A N 1
ATOM 674 C CA . SER A 1 82 ? 4.884 7.586 6.979 1.00 95.12 82 SER A CA 1
ATOM 675 C C . SER A 1 82 ? 4.682 7.508 5.466 1.00 95.12 82 SER A C 1
ATOM 677 O O . SER A 1 82 ? 5.474 8.112 4.743 1.00 95.12 82 SER A O 1
ATOM 679 N N . PHE A 1 83 ? 3.603 6.877 4.991 1.00 94.50 83 PHE A N 1
ATOM 680 C CA . PHE A 1 83 ? 3.270 6.820 3.563 1.00 94.50 83 PHE A CA 1
ATOM 681 C C . PHE A 1 83 ? 3.199 8.221 2.943 1.00 94.50 83 PHE A C 1
ATOM 683 O O . PHE A 1 83 ? 3.837 8.491 1.929 1.00 94.50 83 PHE A O 1
ATOM 690 N N . ALA A 1 84 ? 2.495 9.146 3.599 1.00 93.62 84 ALA A N 1
ATOM 691 C CA . ALA A 1 84 ? 2.311 10.514 3.123 1.00 93.62 84 ALA A CA 1
ATOM 692 C C . ALA A 1 84 ? 3.597 11.363 3.150 1.00 93.62 84 ALA A C 1
ATOM 694 O O . ALA A 1 84 ? 3.679 12.360 2.437 1.00 93.62 84 ALA A O 1
ATOM 695 N N . SER A 1 85 ? 4.589 10.997 3.971 1.00 89.69 85 SER A N 1
ATOM 696 C CA . SER A 1 85 ? 5.878 11.705 4.067 1.00 89.69 85 SER A CA 1
ATOM 697 C C . SER A 1 85 ? 7.040 10.996 3.368 1.00 89.69 85 SER A C 1
ATOM 699 O O . SER A 1 85 ? 8.122 11.571 3.262 1.00 89.69 85 SER A O 1
ATOM 701 N N . GLY A 1 86 ? 6.824 9.777 2.872 1.00 78.44 86 GLY A N 1
ATOM 702 C CA . GLY A 1 86 ? 7.689 9.117 1.904 1.00 78.44 86 GLY A CA 1
ATOM 703 C C . GLY A 1 86 ? 9.019 8.563 2.414 1.00 78.44 86 GLY A C 1
ATOM 704 O O . GLY A 1 86 ? 9.919 8.522 1.586 1.00 78.44 86 GLY A O 1
ATOM 705 N N . ARG A 1 87 ? 9.187 8.182 3.706 1.00 67.56 87 ARG A N 1
ATOM 706 C CA . ARG A 1 87 ? 10.340 7.359 4.214 1.00 67.56 87 ARG A CA 1
ATOM 707 C C . ARG A 1 87 ? 10.447 7.155 5.743 1.00 67.56 87 ARG A C 1
ATOM 709 O O . ARG A 1 87 ? 11.535 6.874 6.243 1.00 67.56 87 ARG A O 1
ATOM 716 N N . LYS A 1 88 ? 9.390 7.306 6.548 1.00 73.69 88 LYS A N 1
ATOM 717 C CA . LYS A 1 88 ? 9.561 7.195 8.014 1.00 73.69 88 LYS A CA 1
ATOM 718 C C . LYS A 1 88 ? 9.400 5.755 8.498 1.00 73.69 88 LYS A C 1
ATOM 720 O O . LYS A 1 88 ? 8.330 5.174 8.359 1.00 73.69 88 LYS A O 1
ATOM 725 N N . ALA A 1 89 ? 10.438 5.188 9.110 1.00 85.94 89 ALA A N 1
ATOM 726 C CA . ALA A 1 89 ? 10.287 3.933 9.838 1.00 85.94 89 ALA A CA 1
ATOM 727 C C . ALA A 1 89 ? 9.174 4.078 10.886 1.00 85.94 89 ALA A C 1
ATOM 729 O O . ALA A 1 89 ? 9.064 5.110 11.555 1.00 85.94 89 ALA A O 1
ATOM 730 N N . VAL A 1 90 ? 8.332 3.053 10.998 1.00 94.31 90 VAL A N 1
ATOM 731 C CA . VAL A 1 90 ? 7.241 3.023 11.969 1.00 94.31 90 VAL A CA 1
ATOM 732 C C . VAL A 1 90 ? 7.512 1.902 12.954 1.00 94.31 90 VAL A C 1
ATOM 734 O O . VAL A 1 90 ? 7.528 0.721 12.604 1.00 94.31 90 VAL A O 1
ATOM 737 N N . GLU A 1 91 ? 7.744 2.290 14.199 1.00 93.38 91 GLU A N 1
ATOM 738 C CA . GLU A 1 91 ? 7.906 1.364 15.311 1.00 93.38 91 GLU A CA 1
ATOM 739 C C . GLU A 1 91 ? 6.553 1.064 15.961 1.00 93.38 91 GLU A C 1
ATOM 741 O O . GLU A 1 91 ? 5.687 1.937 16.082 1.00 93.38 91 GLU A O 1
ATOM 746 N N . GLY A 1 92 ? 6.382 -0.185 16.391 1.00 94.31 92 GLY A N 1
ATOM 747 C CA . GLY A 1 92 ? 5.156 -0.664 17.015 1.00 94.31 92 GLY A CA 1
ATOM 748 C C . GLY A 1 92 ? 4.979 -2.173 16.892 1.00 94.31 92 GLY A C 1
ATOM 749 O O . GLY A 1 92 ? 5.737 -2.853 16.191 1.00 94.31 92 GLY A O 1
ATOM 750 N N . ASP A 1 93 ? 3.958 -2.674 17.581 1.00 96.81 93 ASP A N 1
ATOM 751 C CA . ASP A 1 93 ? 3.488 -4.052 17.474 1.00 96.81 93 ASP A CA 1
ATOM 752 C C . ASP A 1 93 ? 2.492 -4.175 16.311 1.00 96.81 93 ASP A C 1
ATOM 754 O O . ASP A 1 93 ? 1.394 -3.630 16.359 1.00 96.81 93 ASP A O 1
ATOM 758 N N . PHE A 1 94 ? 2.884 -4.898 15.262 1.00 96.94 94 PHE A N 1
ATOM 759 C CA . PHE A 1 94 ? 2.075 -5.110 14.058 1.00 96.94 94 PHE A CA 1
ATOM 760 C C . PHE A 1 94 ? 1.266 -6.4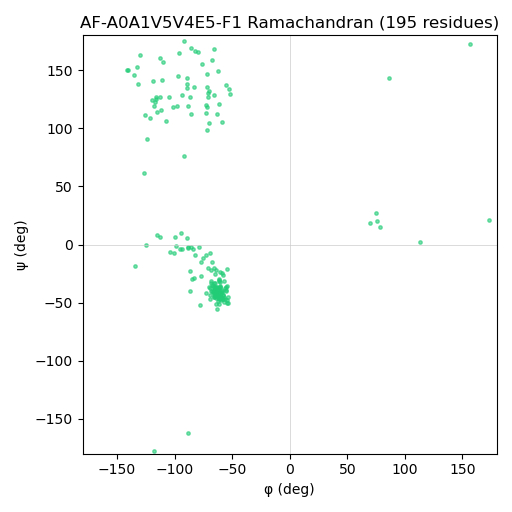11 14.104 1.00 96.94 94 PHE A C 1
ATOM 762 O O . PHE A 1 94 ? 0.681 -6.793 13.095 1.00 96.94 94 PHE A O 1
ATOM 769 N N . THR A 1 95 ? 1.197 -7.101 15.246 1.00 96.56 95 THR A N 1
ATOM 770 C CA . THR A 1 95 ? 0.544 -8.419 15.352 1.00 96.56 95 THR A CA 1
ATOM 771 C C . THR A 1 95 ? -0.904 -8.412 14.841 1.00 96.56 95 THR A C 1
ATOM 773 O O . THR A 1 95 ? -1.338 -9.379 14.219 1.00 96.56 95 THR A O 1
ATOM 776 N N . ARG A 1 96 ? -1.653 -7.316 15.043 1.00 97.19 96 ARG A N 1
ATOM 777 C CA . ARG A 1 96 ? -3.035 -7.153 14.538 1.00 97.19 96 ARG A CA 1
ATOM 778 C C . ARG A 1 96 ? -3.134 -6.456 13.178 1.00 97.19 96 ARG A C 1
ATOM 780 O O . ARG A 1 96 ? -4.227 -6.344 12.634 1.00 97.19 96 ARG A O 1
ATOM 787 N N . LEU A 1 97 ? -2.011 -6.006 12.622 1.00 97.81 97 LEU A N 1
ATOM 788 C CA . LEU A 1 97 ? -1.889 -5.352 11.315 1.00 97.81 97 LEU A CA 1
ATOM 789 C C . LEU A 1 97 ? -0.823 -6.097 10.485 1.00 97.81 97 LEU A C 1
ATOM 791 O O . LEU A 1 97 ? 0.215 -5.519 10.150 1.00 97.81 97 LEU A O 1
ATOM 795 N N . PRO A 1 98 ? -1.045 -7.394 10.187 1.00 95.19 98 PRO A N 1
ATOM 796 C CA . PRO A 1 98 ? 0.020 -8.347 9.861 1.00 95.19 98 PRO A CA 1
ATOM 797 C C . PRO A 1 98 ? 0.829 -7.996 8.608 1.00 95.19 98 PRO A C 1
ATOM 799 O O . PRO A 1 98 ? 2.014 -8.310 8.543 1.00 95.19 98 PRO A O 1
ATOM 802 N N . PHE A 1 99 ? 0.223 -7.315 7.633 1.00 97.69 99 PHE A N 1
ATOM 803 C CA . PHE A 1 99 ? 0.880 -6.951 6.372 1.00 97.69 99 PHE A CA 1
ATOM 804 C C . PHE A 1 99 ? 1.358 -5.496 6.331 1.00 97.69 99 PHE A C 1
ATOM 806 O O . PHE A 1 99 ? 2.062 -5.101 5.405 1.00 97.69 99 PHE A O 1
ATOM 813 N N . LEU A 1 100 ? 1.020 -4.681 7.336 1.00 97.69 100 LEU A N 1
ATOM 814 C CA . LEU A 1 100 ? 1.262 -3.240 7.280 1.00 97.69 100 LEU A CA 1
ATOM 815 C C . LEU A 1 100 ? 2.754 -2.889 7.378 1.00 97.69 100 LEU A C 1
ATOM 817 O O . LEU A 1 100 ? 3.204 -1.964 6.705 1.00 97.69 100 LEU A O 1
ATOM 821 N N . ARG A 1 101 ? 3.534 -3.631 8.177 1.00 96.19 101 ARG A N 1
ATOM 822 C CA . ARG A 1 101 ? 4.996 -3.452 8.246 1.00 96.19 101 ARG A CA 1
ATOM 823 C C . ARG A 1 101 ? 5.647 -3.733 6.893 1.00 96.19 101 ARG A C 1
ATOM 825 O O . ARG A 1 101 ? 6.382 -2.894 6.386 1.00 96.19 101 ARG A O 1
ATOM 832 N N . GLU A 1 102 ? 5.327 -4.881 6.305 1.00 95.31 102 GLU A N 1
ATOM 833 C CA . GLU A 1 102 ? 5.877 -5.292 5.013 1.00 95.31 102 GLU A CA 1
ATOM 834 C C . GLU A 1 102 ? 5.447 -4.337 3.887 1.00 95.31 102 GLU A C 1
ATOM 836 O O . GLU A 1 102 ? 6.248 -3.994 3.024 1.00 95.31 102 GLU A O 1
ATOM 841 N N . ALA A 1 103 ? 4.218 -3.814 3.927 1.00 96.00 103 ALA A N 1
ATOM 842 C CA . ALA A 1 103 ? 3.766 -2.796 2.982 1.00 96.00 103 ALA A CA 1
ATOM 843 C C . ALA A 1 103 ? 4.525 -1.464 3.112 1.00 96.00 103 ALA A C 1
ATOM 845 O O . ALA A 1 103 ? 4.823 -0.836 2.097 1.00 96.00 103 ALA A O 1
ATOM 846 N N . LEU A 1 104 ? 4.859 -1.026 4.333 1.00 95.44 104 LEU A N 1
ATOM 847 C CA . LEU A 1 104 ? 5.693 0.165 4.554 1.00 95.44 104 LEU A CA 1
ATOM 848 C C . LEU A 1 104 ? 7.104 -0.027 3.985 1.00 95.44 104 LEU A C 1
ATOM 850 O O . LEU A 1 104 ? 7.634 0.875 3.335 1.00 95.44 104 LEU A O 1
ATOM 854 N N . GLU A 1 105 ? 7.696 -1.200 4.210 1.00 93.31 105 GLU A N 1
ATOM 855 C CA . GLU A 1 105 ? 9.011 -1.572 3.675 1.00 93.31 105 GLU A CA 1
ATOM 856 C C . GLU A 1 105 ? 8.977 -1.604 2.144 1.00 93.31 105 GLU A C 1
ATOM 858 O O . GLU A 1 105 ? 9.769 -0.923 1.492 1.00 93.31 105 GLU A O 1
ATOM 863 N N . ARG A 1 106 ? 7.977 -2.274 1.564 1.00 93.69 106 ARG A N 1
ATOM 864 C CA . ARG A 1 106 ? 7.765 -2.333 0.116 1.00 93.69 106 ARG A CA 1
ATOM 865 C C . ARG A 1 106 ? 7.563 -0.954 -0.512 1.00 93.69 106 ARG A C 1
ATOM 867 O O . ARG A 1 106 ? 8.090 -0.698 -1.594 1.00 93.69 106 ARG A O 1
ATOM 874 N N . PHE A 1 107 ? 6.821 -0.063 0.144 1.00 93.62 107 PHE A N 1
ATOM 875 C CA . PHE A 1 107 ? 6.602 1.304 -0.333 1.00 93.62 107 PHE A CA 1
ATOM 876 C C . PHE A 1 107 ? 7.881 2.142 -0.307 1.00 93.62 107 PHE A C 1
ATOM 878 O O . PHE A 1 107 ? 8.104 2.955 -1.203 1.00 93.62 107 PHE A O 1
ATOM 885 N N . ALA A 1 108 ? 8.759 1.930 0.678 1.00 91.50 108 ALA A N 1
ATOM 886 C CA . ALA A 1 108 ? 10.051 2.610 0.715 1.00 91.50 108 ALA A CA 1
ATOM 887 C C . ALA A 1 108 ? 10.921 2.271 -0.511 1.00 91.50 108 ALA A C 1
ATOM 889 O O . ALA A 1 108 ? 11.670 3.133 -0.973 1.00 91.50 108 ALA A O 1
ATOM 890 N N . GLU A 1 109 ? 10.776 1.069 -1.078 1.00 91.50 109 GLU A N 1
ATOM 891 C CA . GLU A 1 109 ? 11.459 0.643 -2.309 1.00 91.50 109 GLU A CA 1
ATOM 892 C C . GLU A 1 109 ? 10.931 1.343 -3.576 1.00 91.50 109 GLU A C 1
ATOM 894 O O . GLU A 1 109 ? 11.632 1.394 -4.587 1.00 91.50 109 GLU A O 1
ATOM 899 N N . GLU A 1 110 ? 9.716 1.906 -3.552 1.00 91.25 110 GLU A N 1
ATOM 900 C CA . GLU A 1 110 ? 9.188 2.716 -4.663 1.00 91.25 110 GLU A CA 1
ATOM 901 C C . GLU A 1 110 ? 9.776 4.125 -4.698 1.00 91.25 110 GLU A C 1
ATOM 903 O O . GLU A 1 110 ? 9.660 4.823 -5.706 1.00 91.25 110 GLU A O 1
ATOM 908 N N . MET A 1 111 ? 10.422 4.561 -3.616 1.00 88.81 111 MET A N 1
ATOM 909 C CA . MET A 1 111 ? 10.998 5.892 -3.573 1.00 88.81 111 MET A CA 1
ATOM 910 C C . MET A 1 111 ? 12.220 5.970 -4.498 1.00 88.81 111 MET A C 1
ATOM 912 O O . MET A 1 111 ? 13.159 5.193 -4.308 1.00 88.81 111 MET A O 1
ATOM 916 N N . PRO A 1 112 ? 12.270 6.945 -5.426 1.00 89.44 112 PRO A N 1
ATOM 917 C CA . PRO A 1 112 ? 13.387 7.098 -6.344 1.00 89.44 112 PRO A CA 1
ATOM 918 C C . PRO A 1 112 ? 14.735 7.168 -5.627 1.00 89.44 112 PRO A C 1
ATOM 920 O O . PRO A 1 112 ? 14.891 7.895 -4.634 1.00 89.44 112 PRO A O 1
ATOM 923 N N . ASP A 1 113 ? 15.708 6.420 -6.132 1.00 87.56 113 ASP A N 1
ATOM 924 C CA . ASP A 1 113 ? 17.100 6.539 -5.709 1.00 87.56 113 ASP A CA 1
ATOM 925 C C . ASP A 1 113 ? 17.846 7.596 -6.544 1.00 87.56 113 ASP A C 1
ATOM 927 O O . ASP A 1 113 ? 17.233 8.459 -7.176 1.00 87.56 113 ASP A O 1
ATOM 931 N N . ALA A 1 114 ? 19.181 7.558 -6.535 1.00 88.00 114 ALA A N 1
ATOM 932 C CA . ALA A 1 114 ? 20.009 8.526 -7.249 1.00 88.00 114 ALA A CA 1
ATOM 933 C C . ALA A 1 114 ? 19.776 8.546 -8.773 1.00 88.00 114 ALA A C 1
ATOM 935 O O . ALA A 1 114 ? 20.035 9.576 -9.393 1.00 88.00 114 ALA A O 1
ATOM 936 N N . SER A 1 115 ? 19.276 7.459 -9.378 1.00 85.38 115 SER A N 1
ATOM 937 C CA . SER A 1 115 ? 18.927 7.440 -10.806 1.00 85.38 115 SER A CA 1
ATOM 938 C C . SER A 1 115 ? 17.491 7.896 -11.080 1.00 85.38 115 SER A C 1
ATOM 940 O O . SER A 1 115 ? 17.066 7.999 -12.232 1.00 85.38 115 SER A O 1
ATOM 942 N N . GLY A 1 116 ? 16.731 8.210 -10.030 1.00 90.75 116 GLY A N 1
ATOM 943 C CA . GLY A 1 116 ? 15.355 8.662 -10.149 1.00 90.75 116 GLY A CA 1
ATOM 944 C C . GLY A 1 116 ? 14.357 7.528 -10.398 1.00 90.75 116 GLY A C 1
ATOM 945 O O . GLY A 1 116 ? 13.227 7.828 -10.794 1.00 90.75 116 GLY A O 1
ATOM 946 N N . LEU A 1 117 ? 14.748 6.265 -10.183 1.00 92.44 117 LEU A N 1
ATOM 947 C CA . LEU A 1 117 ? 13.890 5.093 -10.368 1.00 92.44 117 LEU A CA 1
ATOM 948 C C . LEU A 1 117 ? 13.548 4.418 -9.035 1.00 92.44 117 LEU A C 1
ATOM 950 O O . LEU A 1 117 ? 14.399 4.302 -8.151 1.00 92.44 117 LEU A O 1
ATOM 954 N N . GLY A 1 118 ? 12.309 3.943 -8.917 1.00 92.44 118 GLY A N 1
ATOM 955 C CA . GLY A 1 118 ? 11.859 3.030 -7.862 1.00 92.44 118 GLY A CA 1
ATOM 956 C C . GLY A 1 118 ? 11.984 1.556 -8.268 1.00 92.44 118 GLY A C 1
ATOM 957 O O . GLY A 1 118 ? 12.325 1.230 -9.413 1.00 92.44 118 GLY A O 1
ATOM 958 N N . ARG A 1 119 ? 11.690 0.634 -7.343 1.00 92.88 119 ARG A N 1
ATOM 959 C CA . ARG A 1 119 ? 11.761 -0.816 -7.596 1.00 92.88 119 ARG A CA 1
ATOM 960 C C . ARG A 1 119 ? 10.868 -1.259 -8.755 1.00 92.88 119 ARG A C 1
ATOM 962 O O . ARG A 1 119 ? 11.360 -1.974 -9.626 1.00 92.88 119 ARG A O 1
ATOM 969 N N . THR A 1 120 ? 9.604 -0.828 -8.819 1.00 94.25 120 THR A N 1
ATOM 970 C CA . THR A 1 120 ? 8.694 -1.260 -9.901 1.00 94.25 120 THR A CA 1
ATOM 971 C C . THR A 1 120 ? 9.219 -0.861 -11.281 1.00 94.25 120 THR A C 1
ATOM 973 O O . THR A 1 120 ? 9.240 -1.681 -12.195 1.00 94.25 120 THR A O 1
ATOM 976 N N . GLN A 1 121 ? 9.728 0.365 -11.438 1.00 94.50 121 GLN A N 1
ATOM 977 C CA . GLN A 1 121 ? 10.335 0.821 -12.696 1.00 94.50 121 GLN A CA 1
ATOM 978 C C . GLN A 1 121 ? 11.545 -0.031 -13.100 1.00 94.50 121 GLN A C 1
ATOM 980 O O . GLN A 1 121 ? 11.685 -0.386 -14.271 1.00 94.50 121 GLN A O 1
ATOM 985 N N . ARG A 1 122 ? 12.406 -0.403 -12.143 1.00 92.94 122 ARG A N 1
ATOM 986 C CA . ARG A 1 122 ? 13.537 -1.304 -12.412 1.00 92.94 122 ARG A CA 1
ATOM 987 C C . ARG A 1 122 ? 13.076 -2.674 -12.874 1.00 92.94 122 ARG A C 1
ATOM 989 O O . ARG A 1 122 ? 13.629 -3.196 -13.839 1.00 92.94 122 ARG A O 1
ATOM 996 N N . GLU A 1 123 ? 12.058 -3.229 -12.228 1.00 92.44 123 GLU A N 1
ATOM 997 C CA . GLU A 1 123 ? 11.509 -4.526 -12.614 1.00 92.44 123 GLU A CA 1
ATOM 998 C C . GLU A 1 123 ? 10.941 -4.486 -14.040 1.00 92.44 123 GLU A C 1
ATOM 1000 O O . GLU A 1 123 ? 11.261 -5.350 -14.855 1.00 92.44 123 GLU A O 1
ATOM 1005 N N . LEU A 1 124 ? 10.216 -3.425 -14.410 1.00 93.12 124 LEU A N 1
ATOM 1006 C CA . LEU A 1 124 ? 9.751 -3.227 -15.789 1.00 93.12 124 LEU A CA 1
ATOM 1007 C C . LEU A 1 124 ? 10.918 -3.229 -16.793 1.00 93.12 124 LEU A C 1
ATOM 1009 O O . LEU A 1 124 ? 10.865 -3.931 -17.806 1.00 93.12 124 LEU A O 1
ATOM 1013 N N . LEU A 1 125 ? 12.002 -2.501 -16.502 1.00 92.38 125 LEU A N 1
ATOM 1014 C CA . LEU A 1 125 ? 13.201 -2.490 -17.349 1.00 92.38 125 LEU A CA 1
ATOM 1015 C C . LEU A 1 125 ? 13.855 -3.881 -17.439 1.00 92.38 125 LEU A C 1
ATOM 1017 O O . LEU A 1 125 ? 14.273 -4.299 -18.524 1.00 92.38 125 LEU A O 1
ATOM 1021 N N . LEU A 1 126 ? 13.915 -4.625 -16.330 1.00 90.44 126 LEU A N 1
ATOM 1022 C CA . LEU A 1 126 ? 14.417 -6.002 -16.290 1.00 90.44 126 LEU A CA 1
ATOM 1023 C C . LEU A 1 126 ? 13.573 -6.946 -17.153 1.00 90.44 126 LEU A C 1
ATOM 1025 O O . LEU A 1 126 ? 14.131 -7.793 -17.862 1.00 90.44 126 LEU A O 1
ATOM 1029 N N . ARG A 1 127 ? 12.246 -6.788 -17.160 1.00 89.69 127 ARG A N 1
ATOM 1030 C CA . ARG A 1 127 ? 11.355 -7.571 -18.026 1.00 89.69 127 ARG A CA 1
ATOM 1031 C C . ARG A 1 127 ? 11.600 -7.295 -19.499 1.00 89.69 127 ARG A C 1
ATOM 1033 O O . ARG A 1 127 ? 11.769 -8.239 -20.273 1.00 89.69 127 ARG A O 1
ATOM 1040 N N . VAL A 1 128 ? 11.716 -6.025 -19.880 1.00 90.38 128 VAL A N 1
ATOM 1041 C CA . VAL A 1 128 ? 12.061 -5.655 -21.261 1.00 90.38 128 VAL A CA 1
ATOM 1042 C C . VAL A 1 128 ? 13.425 -6.234 -21.650 1.00 90.38 128 VAL A C 1
ATOM 1044 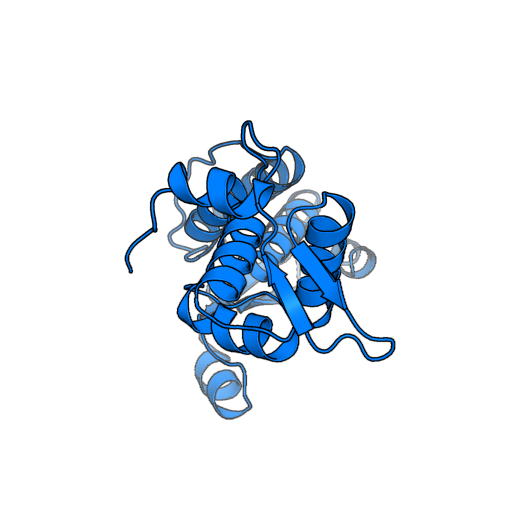O O . VAL A 1 128 ? 13.568 -6.808 -22.730 1.00 90.38 128 VAL A O 1
ATOM 1047 N N . ARG A 1 129 ? 14.417 -6.181 -20.748 1.00 87.50 129 ARG A N 1
ATOM 1048 C CA . ARG A 1 129 ? 15.750 -6.769 -20.967 1.00 87.50 129 ARG A CA 1
ATOM 1049 C C . ARG A 1 129 ? 15.712 -8.285 -21.180 1.00 87.50 129 ARG A C 1
ATOM 1051 O O . ARG A 1 129 ? 16.494 -8.802 -21.971 1.00 87.50 129 ARG A O 1
ATOM 1058 N N . THR A 1 130 ? 14.835 -8.995 -20.472 1.00 85.38 130 THR A N 1
ATOM 1059 C CA . THR A 1 130 ? 14.738 -10.468 -20.502 1.00 85.38 130 THR A CA 1
ATOM 1060 C C . THR A 1 130 ? 13.800 -11.006 -21.587 1.00 85.38 130 THR A C 1
ATOM 1062 O O . THR A 1 130 ? 13.615 -12.216 -21.685 1.00 85.38 130 THR A O 1
ATOM 1065 N N . GLY A 1 131 ? 13.269 -10.132 -22.451 1.00 83.88 131 GLY A N 1
ATOM 1066 C CA . GLY A 1 131 ? 12.565 -10.519 -23.676 1.00 83.88 131 GLY A CA 1
ATOM 1067 C C . GLY A 1 131 ? 11.071 -10.200 -23.699 1.00 83.88 131 GLY A C 1
ATOM 1068 O O . GLY A 1 131 ? 10.416 -10.499 -24.698 1.00 83.88 131 GLY A O 1
ATOM 1069 N N . ALA A 1 132 ? 10.519 -9.568 -22.657 1.00 88.81 132 ALA A N 1
ATOM 1070 C CA . ALA A 1 132 ? 9.147 -9.070 -22.698 1.00 88.81 132 ALA A CA 1
ATOM 1071 C C . ALA A 1 132 ? 9.073 -7.840 -23.616 1.00 88.81 132 ALA A C 1
ATOM 1073 O O . ALA A 1 132 ? 9.425 -6.725 -23.243 1.00 88.81 132 ALA A O 1
ATOM 1074 N N . ASN A 1 133 ? 8.636 -8.061 -24.852 1.00 86.94 133 ASN A N 1
ATOM 1075 C CA . ASN A 1 133 ? 8.680 -7.060 -25.914 1.00 86.94 133 ASN A CA 1
ATOM 1076 C C . ASN A 1 133 ? 7.343 -6.351 -26.156 1.00 86.94 133 ASN A C 1
ATOM 1078 O O . ASN A 1 133 ? 7.262 -5.591 -27.105 1.00 86.94 133 ASN A O 1
ATOM 1082 N N . THR A 1 134 ? 6.315 -6.574 -25.337 1.00 89.94 134 THR A N 1
ATOM 1083 C CA . THR A 1 134 ? 5.025 -5.865 -25.407 1.00 89.94 134 THR A CA 1
ATOM 1084 C C . THR A 1 134 ? 4.631 -5.411 -23.999 1.00 89.94 134 THR A C 1
ATOM 1086 O O . THR A 1 134 ? 4.993 -6.097 -23.037 1.00 89.94 134 THR A O 1
ATOM 1089 N N . PRO A 1 135 ? 3.849 -4.327 -23.839 1.00 89.81 135 PRO A N 1
ATOM 1090 C CA . PRO A 1 135 ? 3.349 -3.926 -22.524 1.00 89.81 135 PRO A CA 1
ATOM 1091 C C . PRO A 1 135 ? 2.587 -5.042 -21.802 1.00 89.81 135 PRO A C 1
ATOM 1093 O O . PRO A 1 135 ? 2.795 -5.271 -20.616 1.00 89.81 135 PRO A O 1
ATOM 1096 N N . PHE A 1 136 ? 1.773 -5.804 -22.537 1.00 90.25 136 PHE A N 1
ATOM 1097 C CA . PHE A 1 136 ? 1.032 -6.931 -21.977 1.00 90.25 136 PHE A CA 1
ATOM 1098 C C . PHE A 1 136 ? 1.951 -8.072 -21.513 1.00 90.25 136 PHE A C 1
ATOM 1100 O O . PHE A 1 136 ? 1.724 -8.652 -20.455 1.00 90.25 136 PHE A O 1
ATOM 1107 N N . ALA A 1 137 ? 3.008 -8.392 -22.269 1.00 90.12 137 ALA A N 1
ATOM 1108 C CA . ALA A 1 137 ? 3.983 -9.403 -21.856 1.00 90.12 137 ALA A CA 1
ATOM 1109 C C . ALA A 1 137 ? 4.771 -8.969 -20.614 1.00 90.12 137 ALA A C 1
ATOM 1111 O O . ALA A 1 137 ? 5.070 -9.810 -19.768 1.00 90.12 137 ALA A O 1
ATOM 1112 N N . VAL A 1 138 ? 5.086 -7.673 -20.498 1.00 91.50 138 VAL A N 1
ATOM 1113 C CA . VAL A 1 138 ? 5.701 -7.108 -19.292 1.00 91.50 138 VAL A CA 1
ATOM 1114 C C . VAL A 1 138 ? 4.740 -7.249 -18.114 1.00 91.50 138 VAL A C 1
ATOM 1116 O O . VAL A 1 138 ? 5.096 -7.900 -17.135 1.00 91.50 138 VAL A O 1
ATOM 1119 N N . PHE A 1 139 ? 3.511 -6.739 -18.246 1.00 91.75 139 PHE A N 1
ATOM 1120 C CA . PHE A 1 139 ? 2.471 -6.795 -17.217 1.00 91.75 139 PHE A CA 1
ATOM 1121 C C . PHE A 1 139 ? 2.218 -8.221 -16.714 1.00 91.75 139 PHE A C 1
ATOM 1123 O O . PHE A 1 139 ? 2.321 -8.474 -15.519 1.00 91.75 139 PHE A O 1
ATOM 1130 N N . LYS A 1 140 ? 2.004 -9.182 -17.624 1.00 90.19 140 LYS A N 1
ATOM 1131 C CA . LYS A 1 140 ? 1.774 -10.598 -17.288 1.00 90.19 140 LYS A CA 1
ATOM 1132 C C . LYS A 1 140 ? 2.921 -11.222 -16.483 1.00 90.19 140 LYS A C 1
ATOM 1134 O O . LYS A 1 140 ? 2.724 -12.207 -15.779 1.00 90.19 140 LYS A O 1
ATOM 1139 N N . GLY A 1 141 ? 4.135 -10.694 -16.620 1.00 87.62 141 GLY A N 1
ATOM 1140 C CA . GLY A 1 141 ? 5.275 -11.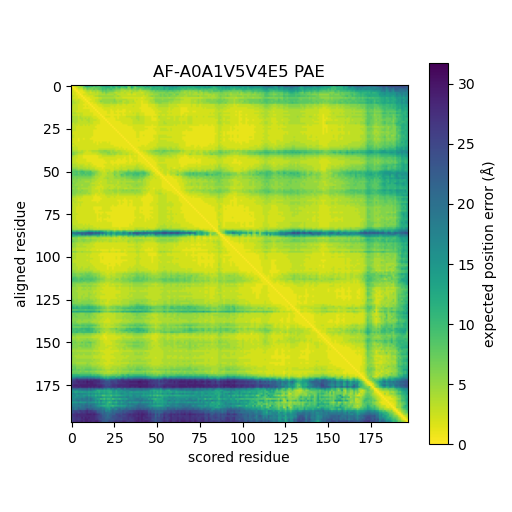144 -15.839 1.00 87.62 141 GLY A CA 1
ATOM 1141 C C . GLY A 1 141 ? 5.283 -10.612 -14.404 1.00 87.62 141 GLY A C 1
ATOM 1142 O O . GLY A 1 141 ? 5.871 -11.248 -13.532 1.00 87.62 141 GLY A O 1
ATOM 1143 N N . MET A 1 142 ? 4.683 -9.461 -14.129 1.00 88.25 142 MET A N 1
ATOM 1144 C CA . MET A 1 142 ? 4.932 -8.731 -12.882 1.00 88.25 142 MET A CA 1
ATOM 1145 C C . MET A 1 142 ? 4.550 -9.525 -11.628 1.00 88.25 142 MET A C 1
ATOM 1147 O O . MET A 1 142 ? 5.307 -9.507 -10.660 1.00 88.25 142 MET A O 1
ATOM 1151 N N . ASP A 1 143 ? 3.484 -10.324 -11.687 1.00 84.88 143 ASP A N 1
ATOM 1152 C CA . ASP A 1 143 ? 3.022 -11.156 -10.565 1.00 84.88 143 ASP A CA 1
ATOM 1153 C C . ASP A 1 143 ? 4.090 -12.127 -10.047 1.00 84.88 143 ASP A C 1
ATOM 1155 O O . ASP A 1 143 ? 4.151 -12.420 -8.860 1.00 84.88 143 ASP A O 1
ATOM 1159 N N . ALA A 1 144 ? 4.983 -12.616 -10.913 1.00 85.06 144 ALA A N 1
ATOM 1160 C CA . ALA A 1 144 ? 6.028 -13.555 -10.502 1.00 85.06 144 ALA A CA 1
ATOM 1161 C C . ALA A 1 144 ? 7.151 -12.907 -9.661 1.00 85.06 144 ALA A C 1
ATOM 1163 O O . ALA A 1 144 ? 8.018 -13.631 -9.164 1.00 85.06 144 ALA A O 1
ATOM 1164 N N . TYR A 1 145 ? 7.164 -11.574 -9.557 1.00 83.75 145 TYR A N 1
ATOM 1165 C CA . TYR A 1 145 ? 8.217 -10.761 -8.930 1.00 83.75 145 TYR A CA 1
ATOM 1166 C C . TYR A 1 145 ? 7.679 -9.847 -7.830 1.00 83.75 145 TYR A C 1
ATOM 1168 O O . TYR A 1 145 ? 8.447 -9.122 -7.193 1.00 83.75 145 TYR A O 1
ATOM 1176 N N . GLU A 1 146 ? 6.373 -9.894 -7.589 1.00 89.94 146 GLU A N 1
ATOM 1177 C CA . GLU A 1 146 ? 5.724 -9.175 -6.512 1.00 89.94 146 GLU A CA 1
ATOM 1178 C C . GLU A 1 146 ? 5.121 -10.181 -5.534 1.00 89.94 146 GLU A C 1
ATOM 1180 O O . GLU A 1 146 ? 4.351 -11.054 -5.925 1.00 89.94 146 GLU A O 1
ATOM 1185 N N . LYS A 1 147 ? 5.488 -10.074 -4.252 1.00 91.62 147 LYS A N 1
ATOM 1186 C CA . LYS A 1 147 ? 5.023 -11.024 -3.229 1.00 91.62 147 LYS A CA 1
ATOM 1187 C C . LYS A 1 147 ? 3.509 -10.925 -3.048 1.00 91.62 147 LYS A C 1
ATOM 1189 O O . LYS A 1 147 ? 2.837 -11.945 -2.914 1.00 91.62 147 LYS A O 1
ATOM 1194 N N . TYR A 1 148 ? 3.002 -9.694 -3.065 1.00 93.25 148 TYR A N 1
ATOM 1195 C CA . TYR A 1 148 ? 1.579 -9.378 -3.036 1.00 93.25 148 TYR A CA 1
ATOM 1196 C C . TYR A 1 148 ? 1.251 -8.514 -4.256 1.00 93.25 148 TYR A C 1
ATOM 1198 O O . TYR A 1 148 ? 1.402 -7.287 -4.186 1.00 93.25 148 TYR A O 1
ATOM 1206 N N . PRO A 1 149 ? 0.877 -9.134 -5.391 1.00 91.81 149 PRO A N 1
ATOM 1207 C CA . PRO A 1 149 ? 0.561 -8.409 -6.612 1.00 91.81 149 PRO A CA 1
ATOM 1208 C C . PRO A 1 149 ? -0.463 -7.306 -6.351 1.00 91.81 149 PRO A C 1
ATOM 1210 O O . PRO A 1 149 ? -1.491 -7.529 -5.721 1.00 91.81 149 PRO A O 1
ATOM 1213 N N . PHE A 1 150 ? -0.155 -6.097 -6.812 1.00 90.75 150 PHE A N 1
ATOM 1214 C CA . PHE A 1 150 ? -0.989 -4.918 -6.565 1.00 90.75 150 PHE A CA 1
ATOM 1215 C C . PHE A 1 150 ? -1.209 -4.065 -7.816 1.00 90.75 150 PHE A C 1
ATOM 1217 O O . PHE A 1 150 ? -2.078 -3.196 -7.836 1.00 90.75 150 PHE A O 1
ATOM 1224 N N . MET A 1 151 ? -0.364 -4.238 -8.835 1.00 92.38 151 MET A N 1
ATOM 1225 C CA . MET A 1 151 ? -0.313 -3.340 -9.980 1.00 92.38 151 MET A CA 1
ATOM 1226 C C . MET A 1 151 ? -1.338 -3.772 -11.022 1.00 92.38 151 MET A C 1
ATOM 1228 O O . MET A 1 151 ? -1.316 -4.910 -11.475 1.00 92.38 151 MET A O 1
ATOM 1232 N N . GLY A 1 152 ? -2.197 -2.842 -11.436 1.00 92.06 152 GLY A N 1
ATOM 1233 C CA . GLY A 1 152 ? -3.070 -3.024 -12.593 1.00 92.06 152 GLY A CA 1
ATOM 1234 C C . GLY A 1 152 ? -2.362 -2.729 -13.918 1.00 92.06 152 GLY A C 1
ATOM 1235 O O . GLY A 1 152 ? -1.306 -2.095 -13.967 1.00 92.06 152 GLY A O 1
ATOM 1236 N N . ASP A 1 153 ? -2.989 -3.130 -15.016 1.00 92.81 153 ASP A N 1
ATOM 1237 C CA . ASP A 1 153 ? -2.506 -2.902 -16.378 1.00 92.81 153 ASP A CA 1
ATOM 1238 C C . ASP A 1 153 ? -2.364 -1.401 -16.711 1.00 92.81 153 ASP A C 1
ATOM 1240 O O . ASP A 1 153 ? -1.314 -0.973 -17.189 1.00 92.81 153 ASP A O 1
ATOM 1244 N N . ALA A 1 154 ? -3.347 -0.576 -16.335 1.00 92.69 154 ALA A N 1
ATOM 1245 C CA . ALA A 1 154 ? -3.310 0.886 -16.442 1.00 92.69 154 ALA A CA 1
ATOM 1246 C C . ALA A 1 154 ? -2.072 1.502 -15.778 1.00 92.69 154 ALA A C 1
ATOM 1248 O O . ALA A 1 154 ? -1.397 2.352 -16.359 1.00 92.69 154 ALA A O 1
ATOM 1249 N N . GLN A 1 155 ? -1.743 1.050 -14.567 1.00 93.00 155 GLN A N 1
ATOM 1250 C CA . GLN A 1 155 ? -0.555 1.515 -13.860 1.00 93.00 155 GLN A CA 1
ATOM 1251 C C . GLN A 1 155 ? 0.725 1.049 -14.563 1.00 93.00 155 GLN A C 1
ATOM 1253 O O . GLN A 1 155 ? 1.662 1.835 -14.698 1.00 93.00 155 GLN A O 1
ATOM 1258 N N . CYS A 1 156 ? 0.751 -0.193 -15.055 1.00 93.88 156 CYS A N 1
ATOM 1259 C CA . CYS A 1 156 ? 1.874 -0.712 -15.828 1.00 93.88 156 CYS A CA 1
ATOM 1260 C C . CYS A 1 156 ? 2.134 0.126 -17.089 1.00 93.88 156 CYS A C 1
ATOM 1262 O O . CYS A 1 156 ? 3.280 0.490 -17.346 1.00 93.88 156 CYS A O 1
ATOM 1264 N N . TRP A 1 157 ? 1.096 0.463 -17.863 1.00 92.44 157 TRP A N 1
ATOM 1265 C CA . TRP A 1 157 ? 1.233 1.304 -19.058 1.00 92.44 157 TRP A CA 1
ATOM 1266 C C . TRP A 1 157 ? 1.760 2.698 -18.722 1.00 92.44 157 TRP A C 1
ATOM 1268 O O . TRP A 1 157 ? 2.737 3.124 -19.329 1.00 92.44 157 TRP A O 1
ATOM 1278 N N . ASN A 1 158 ? 1.212 3.355 -17.697 1.00 93.81 158 ASN A N 1
ATOM 1279 C CA . ASN A 1 158 ? 1.681 4.679 -17.275 1.00 93.81 158 ASN A CA 1
ATOM 1280 C C . ASN A 1 158 ? 3.168 4.678 -16.878 1.00 93.81 158 ASN A C 1
ATOM 1282 O O . ASN A 1 158 ? 3.898 5.618 -17.189 1.00 93.81 158 ASN A O 1
ATOM 1286 N N . LEU A 1 159 ? 3.635 3.623 -16.203 1.00 94.44 159 LEU A N 1
ATOM 1287 C CA . LEU A 1 159 ? 5.049 3.487 -15.849 1.00 94.44 159 LEU A CA 1
ATOM 1288 C C . LEU A 1 159 ? 5.929 3.229 -17.078 1.00 94.44 159 LEU A C 1
ATOM 1290 O O . LEU A 1 159 ? 7.037 3.756 -17.152 1.00 94.44 159 LEU A O 1
ATOM 1294 N N . LEU A 1 160 ? 5.457 2.446 -18.050 1.00 93.25 160 LEU A N 1
ATOM 1295 C CA . LEU A 1 160 ? 6.165 2.250 -19.318 1.00 93.25 160 LEU A CA 1
ATOM 1296 C C . LEU A 1 160 ? 6.264 3.561 -20.111 1.00 93.25 160 LEU A C 1
ATOM 1298 O O . LEU A 1 160 ? 7.330 3.856 -20.649 1.00 93.25 160 LEU A O 1
ATOM 1302 N N . ASP A 1 161 ? 5.206 4.369 -20.131 1.00 92.25 161 ASP A N 1
ATOM 1303 C CA . ASP A 1 161 ? 5.210 5.684 -20.775 1.00 92.25 161 ASP A CA 1
ATOM 1304 C C . ASP A 1 161 ? 6.179 6.658 -20.082 1.00 92.25 161 ASP A C 1
ATOM 1306 O O . ASP A 1 161 ? 6.942 7.341 -20.765 1.00 92.25 161 ASP A O 1
ATOM 1310 N N . ASP A 1 162 ? 6.241 6.678 -18.743 1.00 93.12 162 ASP A N 1
ATOM 1311 C CA . ASP A 1 162 ? 7.248 7.455 -17.997 1.00 93.12 162 ASP A CA 1
ATOM 1312 C C . ASP A 1 162 ? 8.681 6.990 -18.320 1.00 93.12 162 ASP A C 1
ATOM 1314 O O . ASP A 1 162 ? 9.559 7.808 -18.604 1.00 93.12 162 ASP A O 1
ATOM 1318 N N . LEU A 1 163 ? 8.924 5.676 -18.371 1.00 94.06 163 LEU A N 1
ATOM 1319 C CA . LEU A 1 163 ? 10.222 5.125 -18.775 1.00 94.06 163 LEU A CA 1
ATOM 1320 C C . LEU A 1 163 ? 10.582 5.497 -20.223 1.00 94.06 163 LEU A C 1
ATOM 1322 O O . LEU A 1 163 ? 11.751 5.762 -20.522 1.00 94.06 163 LEU A O 1
ATOM 1326 N N . ALA A 1 164 ? 9.602 5.534 -21.128 1.00 91.56 164 ALA A N 1
ATOM 1327 C CA . ALA A 1 164 ? 9.801 5.943 -22.514 1.00 91.56 164 ALA A CA 1
ATOM 1328 C C . ALA A 1 164 ? 10.107 7.443 -22.623 1.00 91.56 164 ALA A C 1
ATOM 1330 O O . ALA A 1 164 ? 11.049 7.828 -23.316 1.00 91.56 164 ALA A O 1
ATOM 1331 N N . ALA A 1 165 ? 9.379 8.283 -21.883 1.00 91.31 165 ALA A N 1
ATOM 1332 C CA . ALA A 1 165 ? 9.613 9.725 -21.810 1.00 91.31 165 ALA A CA 1
ATOM 1333 C C . ALA A 1 165 ? 11.012 10.061 -21.264 1.00 91.31 165 ALA A C 1
ATOM 1335 O O . ALA A 1 165 ? 11.636 11.030 -21.696 1.00 91.31 165 ALA A O 1
ATOM 1336 N N . ARG A 1 166 ? 11.545 9.221 -20.369 1.00 91.94 166 ARG A N 1
ATOM 1337 C CA . ARG A 1 166 ? 12.924 9.299 -19.854 1.00 91.94 166 ARG A CA 1
ATOM 1338 C C . ARG A 1 166 ? 13.982 8.731 -20.808 1.00 91.94 166 ARG A C 1
ATOM 1340 O O . ARG A 1 166 ? 15.167 8.748 -20.485 1.00 91.94 166 ARG A O 1
ATOM 1347 N N . GLY A 1 167 ? 13.584 8.195 -21.963 1.00 91.38 167 GLY A N 1
ATOM 1348 C CA . GLY A 1 167 ? 14.491 7.582 -22.935 1.00 91.38 167 GLY A CA 1
ATOM 1349 C C . GLY A 1 167 ? 15.099 6.252 -22.474 1.00 91.38 167 GLY A C 1
ATOM 1350 O O . GLY A 1 167 ? 16.121 5.820 -23.013 1.00 91.38 167 GLY A O 1
ATOM 1351 N N . LEU A 1 168 ? 14.504 5.590 -21.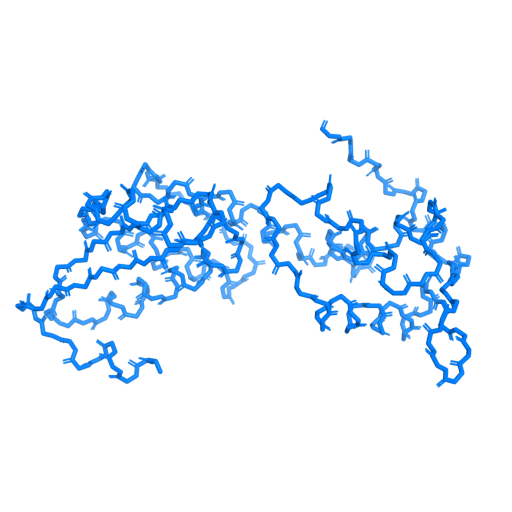477 1.00 91.62 168 LEU A N 1
ATOM 1352 C CA . LEU A 1 168 ? 14.973 4.304 -20.948 1.00 91.62 168 LEU A CA 1
ATOM 1353 C C . LEU A 1 168 ? 14.443 3.123 -21.772 1.00 91.62 168 LEU A C 1
ATOM 1355 O O . LEU A 1 168 ? 15.123 2.110 -21.942 1.00 91.62 168 LEU A O 1
ATOM 1359 N N . ILE A 1 169 ? 13.268 3.281 -22.373 1.00 91.69 169 ILE A N 1
ATOM 1360 C CA . ILE A 1 169 ? 12.734 2.349 -23.366 1.00 91.69 169 ILE A CA 1
ATOM 1361 C C . ILE A 1 169 ? 12.266 3.103 -24.608 1.00 91.69 169 ILE A C 1
ATOM 1363 O O . ILE A 1 169 ? 12.058 4.313 -24.588 1.00 91.69 169 ILE A O 1
ATOM 1367 N N . THR A 1 170 ? 12.092 2.382 -25.707 1.00 87.06 170 THR A N 1
ATOM 1368 C CA . THR A 1 170 ? 11.407 2.875 -26.900 1.00 87.06 170 THR A CA 1
ATOM 1369 C C . THR A 1 170 ? 10.151 2.048 -27.115 1.00 87.06 170 THR A C 1
ATOM 1371 O O . THR A 1 170 ? 10.224 0.819 -27.181 1.00 87.06 170 THR A O 1
ATOM 1374 N N . ILE A 1 171 ? 9.017 2.731 -27.251 1.00 81.69 171 ILE A N 1
ATOM 1375 C CA . ILE A 1 171 ? 7.739 2.152 -27.665 1.00 81.69 171 ILE A CA 1
ATOM 1376 C C . ILE A 1 171 ? 7.601 2.443 -29.160 1.00 81.69 171 ILE A C 1
ATOM 1378 O O . ILE A 1 171 ? 7.658 3.598 -29.576 1.00 81.69 171 ILE A O 1
ATOM 1382 N N . THR A 1 172 ? 7.502 1.402 -29.984 1.00 71.00 172 THR A N 1
ATOM 1383 C CA . THR A 1 172 ? 7.358 1.551 -31.443 1.00 71.00 172 THR A CA 1
ATOM 1384 C C . THR A 1 172 ? 5.956 1.141 -31.907 1.00 71.00 172 THR A C 1
ATOM 1386 O O . THR A 1 172 ? 5.270 0.378 -31.236 1.00 71.00 172 THR A O 1
ATOM 1389 N N . GLY A 1 173 ? 5.517 1.647 -33.062 1.00 59.09 173 GLY A N 1
ATOM 1390 C CA . GLY A 1 173 ? 4.224 1.296 -33.662 1.00 59.09 173 GLY A CA 1
ATOM 1391 C C . GLY A 1 173 ? 3.042 2.131 -33.158 1.00 59.09 173 GLY A C 1
ATOM 1392 O O . GLY A 1 173 ? 2.954 2.486 -31.987 1.00 59.09 173 GLY A O 1
ATOM 1393 N N . SER A 1 174 ? 2.110 2.434 -34.064 1.00 49.03 174 SER A N 1
ATOM 1394 C CA . SER A 1 174 ? 0.873 3.177 -33.778 1.00 49.03 174 SER A CA 1
ATOM 1395 C C . SER A 1 174 ? -0.132 2.395 -32.920 1.00 49.03 174 SER A C 1
ATOM 1397 O O . SER A 1 174 ? -1.139 2.958 -32.504 1.00 49.03 174 SER A O 1
ATOM 1399 N N . ASP A 1 175 ? 0.140 1.112 -32.655 1.00 55.94 175 ASP A N 1
ATOM 1400 C CA . ASP A 1 175 ? -0.653 0.200 -31.828 1.00 55.94 175 ASP A CA 1
ATOM 1401 C C . ASP A 1 175 ? 0.081 -0.284 -30.553 1.00 55.94 175 ASP A C 1
ATOM 1403 O O . ASP A 1 175 ? -0.422 -1.173 -29.865 1.00 55.94 175 ASP A O 1
ATOM 1407 N N . GLY A 1 176 ? 1.257 0.282 -30.230 1.00 56.03 176 GLY A N 1
ATOM 1408 C CA . GLY A 1 176 ? 1.957 0.084 -28.949 1.00 56.03 176 GLY A CA 1
ATOM 1409 C C . GLY A 1 176 ? 2.674 -1.261 -28.751 1.00 56.03 176 GLY A C 1
ATOM 1410 O O . GLY A 1 176 ? 2.916 -1.656 -27.608 1.00 56.03 176 GLY A O 1
ATOM 1411 N N . LYS A 1 177 ? 2.993 -2.009 -29.820 1.00 65.06 177 LYS A N 1
ATOM 1412 C CA . LYS A 1 177 ? 3.362 -3.433 -29.690 1.00 65.06 177 LYS A CA 1
ATOM 1413 C C . LYS A 1 177 ? 4.836 -3.769 -29.406 1.00 65.06 177 LYS A C 1
ATOM 1415 O O . LYS A 1 177 ? 5.014 -4.666 -28.595 1.00 65.06 177 LYS A O 1
ATOM 1420 N N . PRO A 1 178 ? 5.895 -3.151 -29.967 1.00 74.19 178 PRO A N 1
ATOM 1421 C CA . PRO A 1 178 ? 7.268 -3.509 -29.601 1.00 74.19 178 PRO A CA 1
ATOM 1422 C C . PRO A 1 178 ? 7.902 -2.512 -28.621 1.00 74.19 178 PRO A C 1
ATOM 1424 O O . PRO A 1 178 ? 8.132 -1.346 -28.959 1.00 74.19 178 PRO A O 1
ATOM 1427 N N . LEU A 1 179 ? 8.259 -3.018 -27.441 1.00 80.12 179 LEU A N 1
ATOM 1428 C CA . LEU A 1 179 ? 9.141 -2.394 -26.459 1.00 80.12 179 LEU A CA 1
ATOM 1429 C C . LEU A 1 179 ? 10.593 -2.789 -26.737 1.00 80.12 179 LEU A C 1
ATOM 1431 O O . LEU A 1 179 ? 10.900 -3.965 -26.952 1.00 80.12 179 LEU A O 1
ATOM 1435 N N . ARG A 1 180 ? 11.506 -1.816 -26.696 1.00 79.81 180 ARG A N 1
ATOM 1436 C CA . ARG A 1 180 ? 12.954 -2.059 -26.754 1.00 79.81 180 ARG A CA 1
ATOM 1437 C C . ARG A 1 180 ? 13.676 -1.283 -25.664 1.00 79.81 180 ARG A C 1
ATOM 1439 O O . ARG A 1 180 ? 13.369 -0.119 -25.428 1.00 79.81 180 ARG A O 1
ATOM 1446 N N . LEU A 1 181 ? 14.653 -1.924 -25.030 1.00 83.00 181 LEU A N 1
ATOM 1447 C CA . LEU A 1 181 ? 15.522 -1.285 -24.047 1.00 83.00 181 LEU A CA 1
ATOM 1448 C C . LEU A 1 181 ? 16.484 -0.315 -24.748 1.00 83.00 181 LEU A C 1
ATOM 1450 O O . LEU A 1 181 ? 17.077 -0.672 -25.770 1.00 83.00 181 LEU A O 1
ATOM 1454 N N . SER A 1 182 ? 16.666 0.887 -24.203 1.00 81.88 182 SER A N 1
ATOM 1455 C CA . SER A 1 182 ? 17.684 1.812 -24.703 1.00 81.88 182 SER A CA 1
ATOM 1456 C C . SER A 1 182 ? 19.077 1.455 -24.171 1.00 81.88 182 SER A C 1
ATOM 1458 O O . SER A 1 182 ? 19.231 0.702 -23.205 1.00 81.88 182 SER A O 1
ATOM 1460 N N . ARG A 1 183 ? 20.127 2.030 -24.774 1.00 77.94 183 ARG A N 1
ATOM 1461 C CA . ARG A 1 183 ? 21.501 1.883 -24.263 1.00 77.94 183 ARG A CA 1
ATOM 1462 C C . ARG A 1 183 ? 21.641 2.448 -22.844 1.00 77.94 183 ARG A C 1
ATOM 1464 O O . ARG A 1 183 ? 22.342 1.851 -22.040 1.00 77.94 183 ARG A O 1
ATOM 1471 N N . ALA A 1 184 ? 20.956 3.551 -22.534 1.00 75.25 184 ALA A N 1
ATOM 1472 C CA . ALA A 1 184 ? 20.984 4.165 -21.207 1.00 75.25 184 ALA A CA 1
ATOM 1473 C C . ALA A 1 184 ? 20.390 3.232 -20.140 1.00 75.25 184 ALA A C 1
ATOM 1475 O O . ALA A 1 184 ? 21.009 3.013 -19.102 1.00 75.25 184 ALA A O 1
ATOM 1476 N N . ALA A 1 185 ? 19.253 2.594 -20.432 1.00 75.69 185 ALA A N 1
ATOM 1477 C CA . ALA A 1 185 ? 18.666 1.618 -19.518 1.00 75.69 185 ALA A CA 1
ATOM 1478 C C . ALA A 1 185 ? 19.494 0.331 -19.390 1.00 75.69 185 ALA A C 1
ATOM 1480 O O . ALA A 1 185 ? 19.525 -0.280 -18.325 1.00 75.69 185 ALA A O 1
ATOM 1481 N N . ALA A 1 186 ? 20.198 -0.087 -20.445 1.00 75.44 186 ALA A N 1
ATOM 1482 C CA . ALA A 1 186 ? 21.111 -1.223 -20.353 1.00 75.44 186 ALA A CA 1
ATOM 1483 C C . ALA A 1 186 ? 22.273 -0.962 -19.378 1.00 75.44 186 ALA A C 1
ATOM 1485 O O . ALA A 1 186 ? 22.674 -1.889 -18.680 1.00 75.44 186 ALA A O 1
ATOM 1486 N N . GLU A 1 187 ? 22.794 0.269 -19.308 1.00 75.75 187 GLU A N 1
ATOM 1487 C CA . GLU A 1 187 ? 23.821 0.653 -18.327 1.00 75.75 187 GLU A CA 1
ATOM 1488 C C . GLU A 1 187 ? 23.247 0.774 -16.906 1.00 75.75 187 GLU A C 1
ATOM 1490 O O . GLU A 1 187 ? 23.844 0.239 -15.974 1.00 75.75 187 GLU A O 1
ATOM 1495 N N . GLU A 1 188 ? 22.057 1.367 -16.745 1.00 75.81 188 GLU A N 1
ATOM 1496 C CA . GLU A 1 188 ? 21.335 1.434 -15.458 1.00 75.81 188 GLU A CA 1
ATOM 1497 C C . GLU A 1 188 ? 21.113 0.038 -14.845 1.00 75.81 188 GLU A C 1
ATOM 1499 O O . GLU A 1 188 ? 21.220 -0.170 -13.640 1.00 75.81 188 GLU A O 1
ATOM 1504 N N . LEU A 1 189 ? 20.850 -0.970 -15.678 1.00 71.31 189 LEU A N 1
ATOM 1505 C CA . LEU A 1 189 ? 20.632 -2.339 -15.213 1.00 71.31 189 LEU A CA 1
ATOM 1506 C C . LEU A 1 189 ? 21.919 -3.159 -14.997 1.00 71.31 189 LEU A C 1
ATOM 1508 O O . LEU A 1 189 ? 21.822 -4.320 -14.587 1.00 71.31 189 LEU A O 1
ATOM 1512 N N . LYS A 1 190 ? 23.109 -2.626 -15.315 1.00 67.38 190 LYS A N 1
ATOM 1513 C CA . LYS A 1 190 ? 24.397 -3.267 -14.972 1.00 67.38 190 LYS A CA 1
ATOM 1514 C C . LYS A 1 190 ? 24.825 -2.954 -13.544 1.00 67.38 190 LYS A C 1
ATOM 1516 O O . LYS A 1 190 ? 25.530 -3.755 -12.939 1.00 67.38 190 LYS A O 1
ATOM 1521 N N . THR A 1 191 ? 24.417 -1.800 -13.025 1.00 57.12 191 THR A N 1
ATOM 1522 C CA . THR A 1 191 ? 24.643 -1.387 -11.634 1.00 57.12 191 THR A CA 1
ATOM 1523 C C . THR A 1 191 ? 23.551 -1.908 -10.699 1.00 57.12 191 THR A C 1
ATOM 1525 O O . THR A 1 191 ? 23.802 -2.077 -9.508 1.00 57.12 191 THR A O 1
ATOM 1528 N N . ALA A 1 192 ? 22.362 -2.215 -11.229 1.00 52.69 192 ALA A N 1
ATOM 1529 C CA . ALA A 1 192 ? 21.278 -2.824 -10.470 1.00 52.69 192 ALA A CA 1
ATOM 1530 C C . ALA A 1 192 ? 21.577 -4.297 -10.140 1.00 52.69 192 ALA A C 1
ATOM 1532 O O . ALA A 1 192 ? 21.699 -5.146 -11.028 1.00 52.69 192 ALA A O 1
ATOM 1533 N N . VAL A 1 193 ? 21.652 -4.614 -8.845 1.00 49.69 193 VAL A N 1
ATOM 1534 C CA . VAL A 1 193 ? 21.660 -5.997 -8.359 1.00 49.69 193 VAL A CA 1
ATOM 1535 C C . VAL A 1 193 ? 20.340 -6.643 -8.779 1.00 49.69 193 VAL A C 1
ATOM 1537 O O . VAL A 1 193 ? 19.266 -6.161 -8.424 1.00 49.69 193 VAL A O 1
ATOM 1540 N N . LEU A 1 194 ? 20.417 -7.725 -9.558 1.00 48.22 194 LEU A N 1
ATOM 1541 C CA . LEU A 1 194 ? 19.284 -8.623 -9.767 1.00 48.22 194 LEU A CA 1
ATOM 1542 C C . LEU A 1 194 ? 18.883 -9.150 -8.392 1.00 48.22 194 LEU A C 1
ATOM 1544 O O . LEU A 1 194 ? 19.619 -9.964 -7.840 1.00 48.22 194 LEU A O 1
ATOM 1548 N N . LEU A 1 195 ? 17.772 -8.670 -7.832 1.00 39.88 195 LEU A N 1
ATOM 1549 C CA . LEU A 1 195 ? 17.214 -9.253 -6.617 1.00 39.88 195 LEU A CA 1
ATOM 1550 C C . LEU A 1 195 ? 16.822 -10.700 -6.954 1.00 39.88 195 LEU A C 1
ATOM 1552 O O . LEU A 1 195 ? 15.946 -10.904 -7.802 1.00 39.88 195 LEU A O 1
ATOM 1556 N N . PRO A 1 196 ? 17.497 -11.715 -6.385 1.00 38.31 196 PRO A N 1
ATOM 1557 C CA . PRO A 1 196 ? 17.022 -13.081 -6.490 1.00 38.31 196 PRO A CA 1
ATOM 1558 C C . PRO A 1 196 ? 15.723 -13.214 -5.688 1.00 38.31 196 PRO A C 1
ATOM 1560 O O . PRO A 1 196 ? 15.455 -12.407 -4.796 1.00 38.31 196 PRO A O 1
ATOM 1563 N N . LYS A 1 197 ? 14.942 -14.243 -6.024 1.00 43.31 197 LYS A N 1
ATOM 1564 C CA . LYS A 1 197 ? 13.793 -14.687 -5.227 1.00 43.31 197 LYS A CA 1
ATOM 1565 C C . LYS A 1 197 ? 14.169 -14.965 -3.775 1.00 43.31 197 LYS A C 1
ATOM 1567 O O . LYS A 1 197 ? 15.278 -15.507 -3.565 1.00 43.31 197 LYS A O 1
#

pLDDT: mean 88.7, std 11.77, range [38.31, 98.44]

Solvent-accessible surface area (backbone atoms only — not comparable to full-atom values): 11284 Å² total; per-residue (Å²): 113,70,70,63,64,73,69,56,42,48,88,39,79,46,79,45,80,39,46,48,19,44,63,45,35,49,50,51,14,43,50,27,34,58,53,64,71,45,94,47,53,45,47,44,26,44,34,75,46,87,65,83,87,44,80,63,54,47,65,72,45,72,78,62,49,42,78,60,52,72,70,51,32,53,48,22,28,51,45,28,54,18,66,78,68,68,68,56,87,77,87,79,86,45,84,91,43,76,41,46,63,59,23,53,55,56,52,51,45,51,48,55,50,98,87,66,49,22,49,66,60,50,51,54,53,50,33,37,70,75,64,27,35,27,65,66,53,36,51,72,49,47,56,85,79,34,97,49,66,72,81,50,67,71,57,50,50,55,52,49,50,52,37,32,76,70,52,32,31,44,78,38,71,100,81,58,50,47,47,43,68,27,74,63,36,56,55,59,55,69,74,46,77,79,79,74,134

Nearest PDB structures (foldseek):
  4zzd-assembly1_A-2  TM=8.183E-01  e=8.438E-03  Lactococcus cremoris subsp. cremoris MG1363
  3f8n-assembly1_B  TM=6.740E-01  e=9.275E-02  Bacillus subtilis
  7vo0-assembly1_H  TM=5.917E-01  e=1.591E-01  Streptomyces coelicolor A3(2)
  6yxy-assembly1_Bi  TM=6.945E-01  e=4.967E-01  Trypanosoma brucei brucei

Radius of gyration: 19.84 Å; Cα contacts (8 Å, |Δi|>4): 263; chains: 1; bounding box: 47×31×54 Å

Foldseek 3Di:
DLVVLQVDALADEEEAEAELALVRLLVQLVSLLSQLPHPRHHWYWYDYYHDDDDPVVCVVCVPVTDTDDPQNSVQSNVLNVLLVVQHDQGDDDCVNVVNNNVSSVQSNQCQQDPVGGGPVLLLLLVQLVVPQFALVSSVVCVVVVDPRDDDDSVNSVVSVVVCVVVVQWPQDDPVRGGIHGDPVVVVVVVPDDPDDD